Protein AF-A0A067P0Z0-F1 (afdb_monomer_lite)

Structure (mmCIF, N/CA/C/O backbone):
data_AF-A0A067P0Z0-F1
#
_entry.id   AF-A0A067P0Z0-F1
#
loop_
_atom_site.group_PDB
_atom_site.id
_atom_site.type_symbol
_atom_site.label_atom_id
_atom_site.label_alt_id
_atom_site.label_comp_id
_atom_site.label_asym_id
_atom_site.label_entity_id
_atom_site.label_seq_id
_atom_site.pdbx_PDB_ins_code
_atom_site.Cartn_x
_atom_site.Cartn_y
_atom_site.Cartn_z
_atom_site.occupancy
_atom_site.B_iso_or_equiv
_atom_site.auth_seq_id
_atom_site.auth_comp_id
_atom_site.auth_asym_id
_atom_site.auth_atom_id
_atom_site.pdbx_PDB_model_num
ATOM 1 N N . VAL A 1 1 ? -20.352 -18.943 -5.288 1.00 33.41 1 VAL A N 1
ATOM 2 C CA . VAL A 1 1 ? -21.283 -17.909 -4.785 1.00 33.41 1 VAL A CA 1
ATOM 3 C C . VAL A 1 1 ? -20.415 -16.861 -4.116 1.00 33.41 1 VAL A C 1
ATOM 5 O O . VAL A 1 1 ? -19.931 -17.113 -3.024 1.00 33.41 1 VAL A O 1
ATOM 8 N N . SER A 1 2 ? -20.080 -15.787 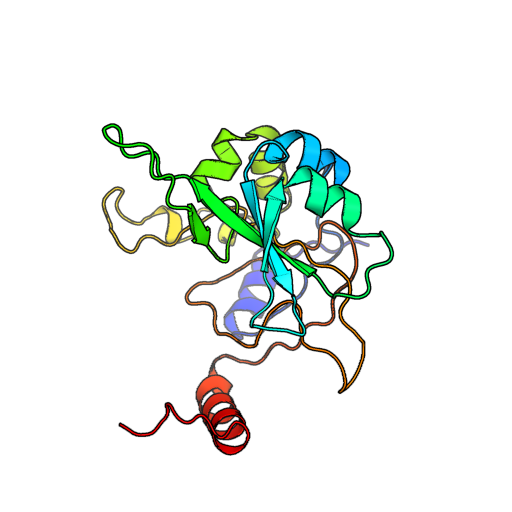-4.832 1.00 41.84 2 SER A N 1
ATOM 9 C CA . SER A 1 2 ? -19.284 -14.670 -4.311 1.00 41.84 2 SER A CA 1
ATOM 10 C C . SER A 1 2 ? -20.175 -13.860 -3.376 1.00 41.84 2 SER A C 1
ATOM 12 O O . SER A 1 2 ? -21.051 -13.124 -3.835 1.00 41.84 2 SER A O 1
ATOM 14 N N . GLN A 1 3 ? -20.040 -14.056 -2.071 1.00 53.34 3 GLN A N 1
ATOM 15 C CA . GLN A 1 3 ? -20.806 -13.269 -1.116 1.00 53.34 3 GLN A CA 1
ATOM 16 C C . GLN A 1 3 ? -20.026 -11.976 -0.869 1.00 53.34 3 GLN A C 1
ATOM 18 O O . GLN A 1 3 ? -19.050 -11.962 -0.125 1.00 53.34 3 GLN A O 1
ATOM 23 N N . GLN A 1 4 ? -20.411 -10.910 -1.579 1.00 70.06 4 GLN A N 1
ATOM 24 C CA . GLN A 1 4 ? -19.954 -9.555 -1.268 1.00 70.06 4 GLN A CA 1
ATOM 25 C C . GLN A 1 4 ? -20.252 -9.256 0.206 1.00 70.06 4 GLN A C 1
ATOM 27 O O . GLN A 1 4 ? -21.301 -9.652 0.716 1.00 70.06 4 GLN A O 1
ATOM 32 N N . CYS A 1 5 ? -19.346 -8.546 0.878 1.00 85.81 5 CYS A N 1
ATOM 33 C CA . CYS A 1 5 ? -19.581 -8.085 2.242 1.00 85.81 5 CYS A CA 1
ATOM 34 C C . CYS A 1 5 ? -20.693 -7.028 2.222 1.00 85.81 5 CYS A C 1
ATOM 36 O O . CYS A 1 5 ? -20.527 -5.971 1.604 1.00 85.81 5 CYS A O 1
ATOM 38 N N . SER A 1 6 ? -21.845 -7.327 2.829 1.00 89.25 6 SER A N 1
ATOM 39 C CA . SER A 1 6 ? -22.915 -6.339 2.968 1.00 89.25 6 SER A CA 1
ATOM 40 C C . SER A 1 6 ? -22.540 -5.295 4.024 1.00 89.25 6 SER A C 1
ATOM 42 O O . SER A 1 6 ? -21.671 -5.536 4.858 1.00 89.25 6 SER A O 1
ATOM 44 N N . LEU A 1 7 ? -23.208 -4.138 4.017 1.00 90.25 7 LEU A N 1
ATOM 45 C CA . LEU A 1 7 ? -22.973 -3.108 5.036 1.00 90.25 7 LEU A CA 1
ATOM 46 C C . LEU A 1 7 ? -23.240 -3.638 6.455 1.00 90.25 7 LEU A C 1
ATOM 48 O O . LEU A 1 7 ? -22.439 -3.413 7.347 1.00 90.25 7 LEU A O 1
ATOM 52 N N . GLY A 1 8 ? -24.316 -4.408 6.647 1.00 91.56 8 GLY A N 1
ATOM 53 C CA . GLY A 1 8 ? -24.633 -4.987 7.955 1.00 91.56 8 GLY A CA 1
ATOM 54 C C . GLY A 1 8 ? -23.624 -6.047 8.407 1.00 91.56 8 GLY A C 1
ATOM 55 O O . GLY A 1 8 ? -23.281 -6.095 9.585 1.00 91.56 8 GLY A O 1
ATOM 56 N N . ASP A 1 9 ? -23.112 -6.866 7.480 1.00 91.06 9 ASP A N 1
ATOM 57 C CA . ASP A 1 9 ? -22.043 -7.823 7.800 1.00 91.06 9 ASP A CA 1
ATOM 58 C C . ASP A 1 9 ? -20.745 -7.091 8.163 1.00 91.06 9 ASP A C 1
ATOM 60 O O . ASP A 1 9 ? -20.060 -7.479 9.108 1.00 91.06 9 ASP A O 1
ATOM 64 N N . PHE A 1 10 ? -20.426 -6.016 7.433 1.00 92.00 10 PHE A N 1
ATOM 65 C CA . PHE A 1 10 ? -19.277 -5.163 7.716 1.00 92.00 10 PHE A CA 1
ATOM 66 C C . PHE A 1 10 ? -19.374 -4.556 9.110 1.00 92.00 10 PHE A C 1
ATOM 68 O O . PHE A 1 10 ? -18.432 -4.709 9.875 1.00 92.00 10 PHE A O 1
ATOM 75 N N . ASP A 1 11 ? -20.505 -3.946 9.466 1.00 92.19 11 ASP A N 1
ATOM 76 C CA . ASP A 1 11 ? -20.698 -3.313 10.774 1.00 92.19 11 ASP A CA 1
ATOM 77 C C . ASP A 1 11 ? -20.487 -4.316 11.917 1.00 92.19 11 ASP A C 1
ATOM 79 O O . ASP A 1 11 ? -19.766 -4.035 12.873 1.00 92.19 11 ASP A O 1
ATOM 83 N N . LEU A 1 12 ? -21.044 -5.526 11.787 1.00 91.81 12 LEU A N 1
ATOM 84 C CA . LEU A 1 12 ? -20.901 -6.591 12.785 1.00 91.81 12 LEU A CA 1
ATOM 85 C C . LEU A 1 12 ? -19.458 -7.088 12.947 1.00 91.81 12 LEU A C 1
ATOM 87 O O . LEU A 1 12 ? -19.063 -7.478 14.049 1.00 91.81 12 LEU A O 1
ATOM 91 N N . LEU A 1 13 ? -18.686 -7.138 11.859 1.00 91.44 13 LEU A N 1
ATOM 92 C CA . LEU A 1 13 ? -17.286 -7.568 11.884 1.00 91.44 13 LEU A CA 1
ATOM 93 C C . LEU A 1 13 ? -16.358 -6.439 12.342 1.00 91.44 13 LEU A C 1
ATOM 95 O O . LEU A 1 13 ? -15.438 -6.676 13.123 1.00 91.44 13 LEU A O 1
ATOM 99 N N . TRP A 1 14 ? -16.604 -5.218 11.873 1.00 92.31 14 TRP A N 1
ATOM 100 C CA . TRP A 1 14 ? -15.774 -4.050 12.140 1.00 92.31 14 TRP A CA 1
ATOM 101 C C . TRP A 1 14 ? -15.889 -3.582 13.593 1.00 92.31 14 TRP A C 1
ATOM 103 O O . TRP A 1 14 ? -14.876 -3.232 14.195 1.00 92.31 14 TRP A O 1
ATOM 113 N N . ASP A 1 15 ? -17.074 -3.694 14.204 1.00 92.62 15 ASP A N 1
ATOM 114 C CA . ASP A 1 15 ? -17.295 -3.389 15.629 1.00 92.62 15 ASP A CA 1
ATOM 115 C C . ASP A 1 15 ? -16.435 -4.255 16.571 1.00 92.62 15 ASP A C 1
ATOM 117 O O . ASP A 1 15 ? -16.063 -3.844 17.669 1.00 92.62 15 ASP A O 1
ATOM 121 N N . GLN A 1 16 ? -16.023 -5.444 16.122 1.00 91.81 16 GLN A N 1
ATOM 122 C CA . GLN A 1 16 ? -15.147 -6.325 16.901 1.00 91.81 16 GLN A CA 1
ATOM 123 C C . GLN A 1 16 ? -13.671 -5.892 16.869 1.00 91.81 16 GLN A C 1
ATOM 125 O O . GLN A 1 16 ? -12.853 -6.461 17.598 1.00 91.81 16 GLN A O 1
ATOM 130 N N . GLY A 1 17 ? -13.305 -4.924 16.020 1.00 89.44 17 GLY A N 1
ATOM 131 C CA . GLY A 1 17 ? -11.925 -4.469 15.844 1.00 89.44 17 GLY A CA 1
ATOM 132 C C . GLY A 1 17 ? -10.998 -5.547 15.272 1.00 89.44 17 GLY A C 1
ATOM 133 O O . GLY A 1 17 ? -9.800 -5.554 15.571 1.00 89.44 17 GLY A O 1
ATOM 134 N N . ILE A 1 18 ? -11.548 -6.490 14.498 1.00 87.19 18 ILE A N 1
ATOM 135 C CA . ILE A 1 18 ? -10.791 -7.574 13.866 1.00 87.19 18 ILE A CA 1
ATOM 136 C C . ILE A 1 18 ? -10.565 -7.283 12.377 1.00 87.19 18 ILE A C 1
ATOM 138 O O . ILE A 1 18 ? -11.494 -6.874 11.678 1.00 87.19 18 ILE A O 1
ATOM 142 N N . PRO A 1 19 ? -9.354 -7.527 11.850 1.00 90.88 19 PRO A N 1
ATOM 143 C CA . PRO A 1 19 ? -9.121 -7.461 10.416 1.00 90.88 19 PRO A CA 1
ATOM 144 C C . PRO A 1 19 ? -9.842 -8.621 9.719 1.00 90.88 19 PRO A C 1
ATOM 146 O O . PRO A 1 19 ? -9.863 -9.749 10.216 1.00 90.88 19 PRO A O 1
ATOM 149 N N . PHE A 1 20 ? -10.377 -8.374 8.528 1.00 91.62 20 PHE A N 1
ATOM 150 C CA . PHE A 1 20 ? -10.963 -9.417 7.692 1.00 91.62 20 PHE A CA 1
ATOM 151 C C . PHE A 1 20 ? -10.640 -9.198 6.217 1.00 91.62 20 PHE A C 1
ATOM 153 O O . PHE A 1 20 ? -10.191 -8.133 5.798 1.00 91.62 20 PHE A O 1
ATOM 160 N N . VAL A 1 21 ? -10.859 -10.245 5.423 1.00 92.00 21 VAL A N 1
ATOM 161 C CA . VAL A 1 21 ? -10.601 -10.248 3.983 1.00 92.00 21 VAL A CA 1
ATOM 162 C C . VAL A 1 21 ? -11.919 -10.421 3.249 1.00 92.00 21 VAL A C 1
ATOM 164 O O . VAL A 1 21 ? -12.624 -11.406 3.462 1.00 92.00 21 VAL A O 1
ATOM 167 N N . VAL A 1 22 ? -12.214 -9.496 2.340 1.00 90.25 22 VAL A N 1
ATOM 168 C CA . VAL A 1 22 ? -13.304 -9.641 1.371 1.00 90.25 22 VAL A CA 1
ATOM 169 C C . VAL A 1 22 ? -12.726 -10.260 0.102 1.00 90.25 22 VAL A C 1
ATOM 171 O O . VAL A 1 22 ? -11.779 -9.731 -0.476 1.00 90.25 22 VAL A O 1
ATOM 174 N N . ARG A 1 23 ? -13.268 -11.407 -0.314 1.00 88.06 23 ARG A N 1
ATOM 175 C CA . ARG A 1 23 ? -12.870 -12.106 -1.545 1.00 88.06 23 ARG A CA 1
ATOM 176 C C . ARG A 1 23 ? -13.905 -11.879 -2.637 1.00 88.06 23 ARG A C 1
ATOM 178 O O . ARG A 1 23 ? -15.069 -11.634 -2.338 1.00 88.06 23 ARG A O 1
ATOM 185 N N . ASP A 1 24 ? -13.469 -11.987 -3.890 1.00 82.19 24 ASP A N 1
ATOM 186 C CA . ASP A 1 24 ? -14.336 -11.922 -5.073 1.00 82.19 24 ASP A CA 1
ATOM 187 C C . ASP A 1 24 ? -15.205 -10.650 -5.129 1.00 82.19 24 ASP A C 1
ATOM 189 O O . ASP A 1 24 ? -16.364 -10.670 -5.557 1.00 82.19 24 ASP A O 1
ATOM 193 N N . GLN A 1 25 ? -14.641 -9.523 -4.674 1.00 81.12 25 GLN A N 1
ATOM 194 C CA . GLN A 1 25 ? -15.318 -8.232 -4.702 1.00 81.12 25 GLN A CA 1
ATOM 195 C C . GLN A 1 25 ? -15.669 -7.874 -6.148 1.00 81.12 25 GLN A C 1
ATOM 197 O O . GLN A 1 25 ? -14.813 -7.851 -7.025 1.00 81.12 25 GLN A O 1
ATOM 202 N N . THR A 1 26 ? -16.947 -7.584 -6.389 1.00 79.81 26 THR A N 1
ATOM 203 C CA . THR A 1 26 ? -17.461 -7.136 -7.691 1.00 79.81 26 THR A CA 1
ATOM 204 C C . THR A 1 26 ? -17.814 -5.646 -7.586 1.00 79.81 26 THR A C 1
ATOM 206 O O . THR A 1 26 ? -18.475 -5.278 -6.617 1.00 79.81 26 THR A O 1
ATOM 209 N N . PRO A 1 27 ? -17.404 -4.770 -8.523 1.00 85.00 27 PRO A N 1
ATOM 210 C CA . PRO A 1 27 ? -16.778 -5.060 -9.814 1.00 85.00 27 PRO A CA 1
ATOM 211 C C . PRO A 1 27 ? -15.332 -5.563 -9.768 1.00 85.00 27 PRO A C 1
ATOM 213 O O . PRO A 1 27 ? -14.890 -6.102 -10.781 1.00 85.00 27 PRO A O 1
ATOM 216 N N . GLY A 1 28 ? -14.636 -5.387 -8.641 1.00 90.12 28 GLY A N 1
ATOM 217 C CA . GLY A 1 28 ? -13.194 -5.609 -8.549 1.00 90.12 28 GLY A CA 1
ATOM 218 C C . GLY A 1 28 ? -12.420 -4.577 -9.372 1.00 90.12 28 GLY A C 1
ATOM 219 O O . GLY A 1 28 ? -13.009 -3.634 -9.902 1.00 90.12 28 GLY A O 1
ATOM 220 N N . LEU A 1 29 ? -11.104 -4.757 -9.480 1.00 93.38 29 LEU A N 1
ATOM 221 C CA . LEU A 1 29 ? -10.269 -3.956 -10.378 1.00 93.38 29 LEU A CA 1
ATOM 222 C C . LEU A 1 29 ? -10.517 -4.410 -11.824 1.00 93.38 29 LEU A C 1
ATOM 224 O O . LEU A 1 29 ? -10.365 -5.595 -12.126 1.00 93.38 29 LEU A O 1
ATOM 228 N N . ARG A 1 30 ? -10.927 -3.497 -12.711 1.00 94.06 30 ARG A N 1
ATOM 229 C CA . ARG A 1 30 ? -11.258 -3.804 -14.117 1.00 94.06 30 ARG A CA 1
ATOM 230 C C . ARG A 1 30 ? -10.250 -3.250 -15.112 1.00 94.06 30 ARG A C 1
ATOM 232 O O . ARG A 1 30 ? -10.216 -3.712 -16.252 1.00 94.06 30 ARG A O 1
ATOM 239 N N . CYS A 1 31 ? -9.479 -2.248 -14.713 1.00 94.69 31 CYS A N 1
ATOM 240 C CA . CYS A 1 31 ? -8.397 -1.714 -15.524 1.00 94.69 31 CYS A CA 1
ATOM 241 C C . CYS A 1 31 ? -7.155 -2.614 -15.459 1.00 94.69 31 CYS A C 1
ATOM 243 O O . CYS A 1 31 ? -7.080 -3.553 -14.666 1.00 94.69 31 CYS A O 1
ATOM 245 N N . ASP A 1 32 ? -6.162 -2.316 -16.295 1.00 94.44 32 ASP A N 1
ATOM 246 C CA . ASP A 1 32 ? -4.882 -3.015 -16.248 1.00 94.44 32 ASP A CA 1
ATOM 247 C C . ASP A 1 32 ? -4.008 -2.486 -15.100 1.00 94.44 32 ASP A C 1
ATOM 249 O O . ASP A 1 32 ? -3.333 -1.465 -15.220 1.00 94.44 32 ASP A O 1
ATOM 253 N N . TRP A 1 33 ? -4.036 -3.203 -13.977 1.00 93.12 33 TRP A N 1
ATOM 254 C CA . TRP A 1 33 ? -3.160 -2.976 -12.823 1.00 93.12 33 TRP A CA 1
ATOM 255 C C . TRP A 1 33 ? -1.905 -3.861 -12.846 1.00 93.12 33 TRP A C 1
ATOM 257 O O . TRP A 1 33 ? -1.236 -4.025 -11.822 1.00 93.12 33 TRP A O 1
ATOM 267 N N . SER A 1 34 ? -1.586 -4.479 -13.987 1.00 92.94 34 SER A N 1
ATOM 268 C CA . SER A 1 34 ? -0.334 -5.211 -14.153 1.00 92.94 34 SER A CA 1
ATOM 269 C C . SER A 1 34 ? 0.869 -4.260 -14.109 1.00 92.94 34 SER A C 1
ATOM 271 O O . SER A 1 34 ? 0.718 -3.048 -14.288 1.00 92.94 34 SER A O 1
ATOM 273 N N . PRO A 1 35 ? 2.093 -4.782 -13.909 1.00 92.94 35 PRO A N 1
ATOM 274 C CA . PRO A 1 35 ? 3.292 -3.959 -13.977 1.00 92.94 35 PRO A CA 1
ATOM 275 C C . PRO A 1 35 ? 3.418 -3.190 -15.295 1.00 92.94 35 PRO A C 1
ATOM 277 O O . PRO A 1 35 ? 3.872 -2.052 -15.279 1.00 92.94 35 PRO A O 1
ATOM 280 N N . THR A 1 36 ? 2.965 -3.770 -16.411 1.00 94.06 36 THR A N 1
ATOM 281 C CA . THR A 1 36 ? 2.944 -3.106 -17.720 1.00 94.06 36 THR A CA 1
ATOM 282 C C . THR A 1 36 ? 1.936 -1.958 -17.754 1.00 94.06 36 THR A C 1
ATOM 284 O O . THR A 1 36 ? 2.327 -0.832 -18.042 1.00 94.06 36 THR A O 1
ATOM 287 N N . GLY A 1 37 ? 0.676 -2.195 -17.371 1.00 93.19 37 GLY A N 1
ATOM 288 C CA . GLY A 1 37 ? -0.343 -1.137 -17.354 1.00 93.19 37 GLY A CA 1
ATOM 289 C C . GLY A 1 37 ? -0.006 0.014 -16.400 1.00 93.19 37 GLY A C 1
ATOM 290 O O . GLY A 1 37 ? -0.229 1.185 -16.707 1.00 93.19 37 GLY A O 1
ATOM 291 N N . LEU A 1 38 ? 0.609 -0.295 -15.254 1.00 91.56 38 LEU A N 1
ATOM 292 C CA . LEU A 1 38 ? 1.094 0.717 -14.315 1.00 91.56 38 LEU A CA 1
ATOM 293 C C . LEU A 1 38 ? 2.324 1.467 -14.845 1.00 91.56 38 LEU A C 1
ATOM 295 O O . LEU A 1 38 ? 2.432 2.673 -14.616 1.00 91.56 38 LEU A O 1
ATOM 299 N N . ALA A 1 39 ? 3.226 0.796 -15.566 1.00 91.94 39 ALA A N 1
ATOM 300 C CA . ALA A 1 39 ? 4.362 1.435 -16.227 1.00 91.94 39 ALA A CA 1
ATOM 301 C C . ALA A 1 39 ? 3.905 2.435 -17.303 1.00 91.94 39 ALA A C 1
ATOM 303 O O . ALA A 1 39 ? 4.457 3.529 -17.373 1.00 91.94 39 ALA A O 1
ATOM 304 N N . ASP A 1 40 ? 2.842 2.140 -18.054 1.00 92.62 40 ASP A N 1
ATOM 305 C CA . ASP A 1 40 ? 2.305 3.068 -19.062 1.00 92.62 40 ASP A CA 1
ATOM 306 C C . ASP A 1 40 ? 1.802 4.390 -18.453 1.00 92.62 40 ASP A C 1
ATOM 308 O O . ASP A 1 40 ? 1.859 5.447 -19.084 1.00 92.62 40 ASP A O 1
ATOM 312 N N . VAL A 1 41 ? 1.319 4.350 -17.207 1.00 89.69 41 VAL A N 1
ATOM 313 C CA . VAL A 1 41 ? 0.750 5.517 -16.516 1.00 89.69 41 VAL A CA 1
ATOM 314 C C . VAL A 1 41 ? 1.780 6.248 -15.652 1.00 89.69 41 VAL A C 1
ATOM 316 O O . VAL A 1 41 ? 1.797 7.481 -15.590 1.00 89.69 41 VAL A O 1
ATOM 319 N N . LEU A 1 42 ? 2.612 5.496 -14.933 1.00 86.81 42 LEU A N 1
ATOM 320 C CA . LEU A 1 42 ? 3.509 6.017 -13.899 1.00 86.81 42 LEU A CA 1
ATOM 321 C C . LEU A 1 42 ? 4.986 5.981 -14.309 1.00 86.81 42 LEU A C 1
ATOM 323 O O . LEU A 1 42 ? 5.810 6.581 -13.623 1.00 86.81 42 LEU A O 1
ATOM 327 N N . GLY A 1 43 ? 5.324 5.317 -15.416 1.00 87.81 43 GLY A N 1
ATOM 328 C CA . GLY A 1 43 ? 6.688 4.930 -15.782 1.00 87.81 43 GLY A CA 1
ATOM 329 C C . GLY A 1 43 ? 7.687 6.073 -15.873 1.00 87.81 43 GLY A C 1
ATOM 330 O O . GLY A 1 43 ? 8.814 5.941 -15.410 1.00 87.81 43 GLY A O 1
ATOM 331 N N . SER A 1 44 ? 7.244 7.236 -16.359 1.00 87.75 44 SER A N 1
ATOM 332 C CA . SER A 1 44 ? 8.092 8.425 -16.522 1.00 87.75 44 SER A CA 1
ATOM 333 C C . SER A 1 44 ? 8.608 9.023 -15.209 1.00 87.75 44 SER A C 1
ATOM 335 O O . SER A 1 44 ? 9.423 9.947 -15.228 1.00 87.75 44 SER A O 1
ATOM 337 N N . ASP A 1 45 ? 8.061 8.604 -14.067 1.00 84.88 45 ASP A N 1
ATOM 338 C CA . ASP A 1 45 ? 8.424 9.162 -12.775 1.00 84.88 45 ASP A CA 1
ATOM 339 C C . ASP A 1 45 ? 9.680 8.489 -12.214 1.00 84.88 45 ASP A C 1
ATOM 341 O O . ASP A 1 45 ? 9.856 7.275 -12.263 1.00 84.88 45 ASP A O 1
ATOM 345 N N . TRP A 1 46 ? 10.557 9.296 -11.620 1.00 84.75 46 TRP A N 1
ATOM 346 C CA . TRP A 1 46 ? 11.729 8.794 -10.913 1.00 84.75 46 TRP A CA 1
ATOM 347 C C . TRP A 1 46 ? 11.348 8.209 -9.554 1.00 84.75 46 TRP A C 1
ATOM 349 O O . TRP A 1 46 ? 10.666 8.848 -8.747 1.00 84.75 46 TRP A O 1
ATOM 359 N N . CYS A 1 47 ? 11.876 7.029 -9.254 1.00 84.12 47 CYS A N 1
ATOM 360 C CA . CYS A 1 47 ? 11.709 6.340 -7.988 1.00 84.12 47 CYS A CA 1
ATOM 361 C C . CYS A 1 47 ? 13.046 5.962 -7.354 1.00 84.12 47 CYS A C 1
ATOM 363 O O . CYS A 1 47 ? 14.087 5.903 -8.004 1.00 84.12 47 CYS A O 1
ATOM 365 N N . LYS A 1 48 ? 13.007 5.690 -6.052 1.00 87.06 48 LYS A N 1
ATOM 366 C CA . LYS A 1 48 ? 14.047 4.962 -5.342 1.00 87.06 48 LYS A CA 1
ATOM 367 C C . LYS A 1 48 ? 13.633 3.503 -5.261 1.00 87.06 48 LYS A C 1
ATOM 369 O O . LYS A 1 48 ? 12.504 3.159 -4.935 1.00 87.06 48 LYS A O 1
ATOM 374 N N . VAL A 1 49 ? 14.584 2.633 -5.507 1.00 89.81 49 VAL A N 1
ATOM 375 C CA . VAL A 1 49 ? 14.443 1.201 -5.323 1.00 89.81 49 VAL A CA 1
ATOM 376 C C . VAL A 1 49 ? 15.316 0.833 -4.138 1.00 89.81 49 VAL A C 1
ATOM 378 O O . VAL A 1 49 ? 16.497 1.186 -4.103 1.00 89.81 49 VAL A O 1
ATOM 381 N N . ALA A 1 50 ? 14.724 0.201 -3.133 1.00 91.06 50 ALA A N 1
ATOM 382 C CA . ALA A 1 50 ? 15.417 -0.222 -1.921 1.00 91.06 50 ALA A CA 1
ATOM 383 C C . ALA A 1 50 ? 15.486 -1.745 -1.864 1.00 91.06 50 ALA A C 1
ATOM 385 O O . ALA A 1 50 ? 14.565 -2.414 -2.326 1.00 91.06 50 ALA A O 1
ATOM 386 N N . ASP A 1 51 ? 16.549 -2.272 -1.269 1.00 92.00 51 ASP A N 1
ATOM 387 C CA . ASP A 1 51 ? 16.644 -3.696 -0.954 1.00 92.00 51 ASP A CA 1
ATOM 388 C C . ASP A 1 51 ? 15.865 -3.979 0.341 1.00 92.00 51 ASP A C 1
ATOM 390 O O . ASP A 1 51 ? 15.859 -3.176 1.281 1.00 92.00 51 ASP A O 1
ATOM 394 N N . CYS A 1 52 ? 15.126 -5.081 0.370 1.00 90.50 52 CYS A N 1
ATOM 395 C CA . CYS A 1 52 ? 14.429 -5.555 1.557 1.00 90.50 52 CYS A CA 1
ATOM 396 C C . CYS A 1 52 ? 15.399 -6.206 2.548 1.00 90.50 52 CYS A C 1
ATOM 398 O O . CYS A 1 52 ? 15.161 -6.143 3.755 1.00 90.50 52 CYS A O 1
ATOM 400 N N . GLU A 1 53 ? 16.502 -6.770 2.057 1.00 90.88 53 GLU A N 1
ATOM 401 C CA . GLU A 1 53 ? 17.491 -7.489 2.858 1.00 90.88 53 GLU A CA 1
ATOM 402 C C . GLU A 1 53 ? 18.619 -6.569 3.348 1.00 90.88 53 GLU A C 1
ATOM 404 O O . GLU A 1 53 ? 19.079 -6.715 4.479 1.00 90.88 53 GLU A O 1
ATOM 409 N N . ASP A 1 54 ? 19.017 -5.581 2.539 1.00 89.62 54 ASP A N 1
ATOM 410 C CA . ASP A 1 54 ? 20.089 -4.625 2.847 1.00 89.62 54 ASP A CA 1
ATOM 411 C C . ASP A 1 54 ? 19.559 -3.189 2.989 1.00 89.62 54 ASP A C 1
ATOM 413 O O . ASP A 1 54 ? 19.316 -2.481 2.011 1.00 89.62 54 ASP A O 1
ATOM 417 N N . GLU A 1 55 ? 19.426 -2.717 4.230 1.00 84.81 55 GLU A N 1
ATOM 418 C CA . GLU A 1 55 ? 18.896 -1.378 4.522 1.00 84.81 55 GLU A CA 1
ATOM 419 C C . GLU A 1 55 ? 19.793 -0.232 4.027 1.00 84.81 55 GLU A C 1
ATOM 421 O O . GLU A 1 55 ? 19.317 0.899 3.881 1.00 84.81 55 GLU A O 1
ATOM 426 N N . ASN A 1 56 ? 21.065 -0.513 3.726 1.00 88.12 56 ASN A N 1
ATOM 427 C CA . ASN A 1 56 ? 22.001 0.469 3.183 1.00 88.12 56 ASN A CA 1
ATOM 428 C C . ASN A 1 56 ? 21.936 0.548 1.656 1.00 88.12 56 ASN A C 1
ATOM 430 O O . ASN A 1 56 ? 22.391 1.534 1.068 1.00 88.12 56 ASN A O 1
ATOM 434 N N . TYR A 1 57 ? 21.357 -0.458 0.998 1.00 90.62 57 TYR A N 1
ATOM 435 C CA . TYR A 1 57 ? 21.236 -0.456 -0.447 1.00 90.62 57 TYR A CA 1
ATOM 436 C C . TYR A 1 57 ? 20.017 0.333 -0.904 1.00 90.62 57 TYR A C 1
ATOM 438 O O . TYR A 1 57 ? 18.862 0.075 -0.548 1.00 90.62 57 TYR A O 1
ATOM 446 N N . SER A 1 58 ? 20.277 1.267 -1.811 1.00 89.44 58 SER A N 1
ATOM 447 C CA . SER A 1 58 ? 19.234 1.822 -2.650 1.00 89.44 58 SER A CA 1
ATOM 448 C C . SER A 1 58 ? 19.799 2.434 -3.918 1.00 89.44 58 SER A C 1
ATOM 450 O O . SER A 1 58 ? 20.937 2.896 -3.939 1.00 89.44 58 SER A O 1
ATOM 452 N N . LYS A 1 59 ? 18.978 2.470 -4.962 1.00 89.81 59 LYS A N 1
ATOM 453 C CA . LYS A 1 59 ? 19.289 3.144 -6.222 1.00 89.81 59 LYS A CA 1
ATOM 454 C C . LYS A 1 59 ? 18.113 3.993 -6.678 1.00 89.81 59 LYS A C 1
ATOM 456 O O . LYS A 1 59 ? 16.991 3.777 -6.232 1.00 89.81 59 LYS A O 1
ATOM 461 N N . THR A 1 60 ? 18.371 4.930 -7.574 1.00 89.12 60 THR A N 1
ATOM 462 C CA . THR A 1 60 ? 17.324 5.648 -8.303 1.00 89.12 60 THR A CA 1
ATOM 463 C C . THR A 1 60 ? 17.095 4.946 -9.642 1.00 89.12 60 THR A C 1
ATOM 465 O O . THR A 1 60 ? 18.059 4.484 -10.250 1.00 89.12 60 THR A O 1
ATOM 468 N N . ALA A 1 61 ? 15.842 4.839 -10.073 1.00 89.94 61 ALA A N 1
ATOM 469 C CA . ALA A 1 61 ? 15.428 4.245 -11.345 1.00 89.94 61 ALA A CA 1
ATOM 470 C C . ALA A 1 61 ? 14.141 4.923 -11.830 1.00 89.94 61 ALA A C 1
ATOM 472 O O . ALA A 1 61 ? 13.498 5.647 -11.060 1.00 89.94 61 ALA A O 1
ATOM 473 N N . LEU A 1 62 ? 13.745 4.689 -13.075 1.00 90.62 62 LEU A N 1
ATOM 474 C CA . LEU A 1 62 ? 12.381 5.006 -13.495 1.00 90.62 62 LEU A CA 1
ATOM 475 C C . LEU A 1 62 ? 11.393 3.977 -12.927 1.00 90.62 62 LEU A C 1
ATOM 477 O O . LEU A 1 62 ? 11.764 2.856 -12.563 1.00 90.62 62 LEU A O 1
ATOM 481 N N . VAL A 1 63 ? 10.132 4.380 -12.774 1.00 90.25 63 VAL A N 1
ATOM 482 C CA . VAL A 1 63 ? 9.085 3.483 -12.265 1.00 90.25 63 VAL A CA 1
ATOM 483 C C . VAL A 1 63 ? 8.862 2.313 -13.227 1.00 90.25 63 VAL A C 1
ATOM 485 O O . VAL A 1 63 ? 8.690 1.191 -12.761 1.00 90.25 63 VAL A O 1
ATOM 488 N N . ASP A 1 64 ? 8.915 2.537 -14.540 1.00 93.69 64 ASP A N 1
ATOM 489 C CA . ASP A 1 64 ? 8.760 1.478 -15.545 1.00 93.69 64 ASP A CA 1
ATOM 490 C C . ASP A 1 64 ? 9.896 0.450 -15.488 1.00 93.69 64 ASP A C 1
ATOM 492 O O . ASP A 1 64 ? 9.623 -0.745 -15.444 1.00 93.69 64 ASP A O 1
ATOM 496 N N . GLU A 1 65 ? 11.151 0.894 -15.389 1.00 93.44 65 GLU A N 1
ATOM 497 C CA . GLU A 1 65 ? 12.327 0.034 -15.238 1.00 93.44 65 GLU A CA 1
ATOM 498 C C . GLU A 1 65 ? 12.170 -0.915 -14.046 1.00 93.44 65 GLU A C 1
ATOM 500 O O . GLU A 1 65 ? 12.508 -2.095 -14.131 1.00 93.44 65 GLU A O 1
ATOM 505 N N . PHE A 1 66 ? 11.645 -0.414 -12.923 1.00 93.25 66 PHE A N 1
ATOM 506 C CA . PHE A 1 66 ? 11.385 -1.254 -11.760 1.00 93.25 66 PHE A CA 1
ATOM 507 C C . PHE A 1 66 ? 10.199 -2.199 -11.979 1.00 93.25 66 PHE A C 1
ATOM 509 O O . PHE A 1 66 ? 10.318 -3.390 -11.697 1.00 93.25 66 PHE A O 1
ATOM 516 N N . LEU A 1 67 ? 9.058 -1.682 -12.445 1.00 93.56 67 LEU A N 1
ATOM 517 C CA . LEU A 1 67 ? 7.827 -2.461 -12.592 1.00 93.56 67 LEU A CA 1
ATOM 518 C C . LEU A 1 67 ? 7.996 -3.594 -13.608 1.00 93.56 67 LEU A C 1
ATOM 520 O O . LEU A 1 67 ? 7.644 -4.736 -13.318 1.00 93.56 67 LEU A O 1
ATOM 524 N N . LEU A 1 68 ? 8.580 -3.304 -14.770 1.00 94.06 68 LEU A N 1
ATOM 525 C CA . LEU A 1 68 ? 8.811 -4.295 -15.820 1.00 94.06 68 LEU A CA 1
ATOM 526 C C . LEU A 1 68 ? 9.845 -5.352 -15.401 1.00 94.06 68 LEU A C 1
ATOM 528 O O . LEU A 1 68 ? 9.768 -6.489 -15.857 1.00 94.06 68 LEU A O 1
ATOM 532 N N . GLY A 1 69 ? 10.752 -5.009 -14.481 1.00 92.50 69 GLY A N 1
ATOM 533 C CA . GLY A 1 69 ? 11.743 -5.923 -13.912 1.00 92.50 69 GLY A CA 1
ATOM 534 C C . GLY A 1 69 ? 11.269 -6.735 -12.698 1.00 92.50 69 GLY A C 1
ATOM 535 O O . GLY A 1 69 ? 12.079 -7.454 -12.117 1.00 92.50 69 GLY A O 1
ATOM 536 N N . LEU A 1 70 ? 10.002 -6.631 -12.268 1.00 89.69 70 LEU A N 1
ATOM 537 C CA . LEU A 1 70 ? 9.515 -7.277 -11.033 1.00 89.69 70 LEU A CA 1
ATOM 538 C C . LEU A 1 70 ? 9.635 -8.807 -11.038 1.00 89.69 70 LEU A C 1
ATOM 540 O O . LEU A 1 70 ? 9.906 -9.396 -9.992 1.00 89.69 70 LEU A O 1
ATOM 544 N N . ASP A 1 71 ? 9.426 -9.431 -12.197 1.00 85.81 71 ASP A N 1
ATOM 545 C CA . ASP A 1 71 ? 9.451 -10.891 -12.352 1.00 85.81 71 ASP A CA 1
ATOM 546 C C . ASP A 1 71 ? 10.822 -11.408 -12.830 1.00 85.81 71 ASP A C 1
ATOM 548 O O . ASP A 1 71 ? 11.021 -12.615 -12.998 1.00 85.81 71 ASP A O 1
ATOM 552 N N . GLU A 1 72 ? 11.779 -10.510 -13.076 1.00 88.00 72 GLU A N 1
ATOM 553 C CA . GLU A 1 72 ? 13.118 -10.890 -13.511 1.00 88.00 72 GLU A CA 1
ATOM 554 C C . GLU A 1 72 ? 13.933 -11.469 -12.351 1.00 88.00 72 GLU A C 1
ATOM 556 O O . GLU A 1 72 ? 13.804 -11.077 -11.189 1.00 88.00 72 GLU A O 1
ATOM 561 N N . LYS A 1 73 ? 14.830 -12.410 -12.669 1.00 83.31 73 LYS A N 1
ATOM 562 C CA . LYS A 1 73 ? 15.760 -12.941 -11.669 1.00 83.31 73 LYS A CA 1
ATOM 563 C C . LYS A 1 73 ? 16.687 -11.828 -11.198 1.00 83.31 73 LYS A C 1
ATOM 565 O O . LYS A 1 73 ? 17.440 -11.266 -11.988 1.00 83.31 73 LYS A O 1
ATOM 570 N N . ASN A 1 74 ? 16.674 -11.581 -9.896 1.00 84.38 74 ASN A N 1
ATOM 571 C CA . ASN A 1 74 ? 17.535 -10.613 -9.246 1.00 84.38 74 ASN A CA 1
ATOM 572 C C . ASN A 1 74 ? 18.161 -11.241 -8.000 1.00 84.38 74 ASN A C 1
ATOM 574 O O . ASN A 1 74 ? 17.486 -11.941 -7.246 1.00 84.38 74 ASN A O 1
ATOM 578 N N . ASP A 1 75 ? 19.444 -10.974 -7.770 1.00 86.31 75 ASP A N 1
ATOM 579 C CA . ASP A 1 75 ? 20.134 -11.412 -6.550 1.00 86.31 75 ASP A CA 1
ATOM 580 C C . ASP A 1 75 ? 19.633 -10.656 -5.305 1.00 86.31 75 ASP A C 1
ATOM 582 O O . ASP A 1 75 ? 19.852 -11.086 -4.169 1.00 86.31 75 ASP A O 1
ATOM 586 N N . ARG A 1 76 ? 18.960 -9.519 -5.520 1.00 90.44 76 ARG A N 1
ATOM 587 C CA . ARG A 1 76 ? 18.397 -8.644 -4.492 1.00 90.44 76 ARG A CA 1
ATOM 588 C C . ARG A 1 76 ? 16.878 -8.722 -4.472 1.00 90.44 76 ARG A C 1
ATOM 590 O O . ARG A 1 76 ? 16.239 -8.772 -5.518 1.00 90.44 76 ARG A O 1
ATOM 597 N N . VAL A 1 77 ? 16.300 -8.626 -3.277 1.00 91.06 77 VAL A N 1
ATOM 598 C CA . VAL A 1 77 ? 14.848 -8.501 -3.097 1.00 91.06 77 VAL A CA 1
ATOM 599 C C . VAL A 1 77 ? 14.523 -7.017 -3.064 1.00 91.06 77 VAL A C 1
ATOM 601 O O . VAL A 1 77 ? 14.744 -6.350 -2.058 1.00 91.06 77 VAL A O 1
ATOM 604 N N . LEU A 1 78 ? 14.054 -6.468 -4.180 1.00 92.75 78 LEU A N 1
ATOM 605 C CA . LEU A 1 78 ? 13.875 -5.027 -4.323 1.00 92.75 78 LEU A CA 1
ATOM 606 C C . LEU A 1 78 ? 12.418 -4.598 -4.134 1.00 92.75 78 LEU A C 1
ATOM 608 O O . LEU A 1 78 ? 11.486 -5.305 -4.508 1.00 92.75 78 LEU A O 1
ATOM 612 N N . LYS A 1 79 ? 12.223 -3.387 -3.614 1.00 91.62 79 LYS A N 1
ATOM 613 C CA . LYS A 1 79 ? 10.915 -2.732 -3.516 1.00 91.62 79 LYS A CA 1
ATOM 614 C C . LYS A 1 79 ? 10.945 -1.288 -3.978 1.00 91.62 79 LYS A C 1
ATOM 616 O O . LYS A 1 79 ? 11.940 -0.578 -3.795 1.00 91.62 79 LYS A O 1
ATOM 621 N N . LEU A 1 80 ? 9.811 -0.851 -4.506 1.00 89.06 80 LEU A N 1
ATOM 622 C CA . LEU A 1 80 ? 9.583 0.519 -4.925 1.00 89.06 80 LEU A CA 1
ATOM 623 C C . LEU A 1 80 ? 9.418 1.443 -3.708 1.00 89.06 80 LEU A C 1
ATOM 625 O O . LEU A 1 80 ? 8.688 1.139 -2.767 1.00 89.06 80 LEU A O 1
ATOM 629 N N . LYS A 1 81 ? 10.084 2.596 -3.742 1.00 82.31 81 LYS A N 1
ATOM 630 C CA . LYS A 1 81 ? 9.886 3.749 -2.852 1.00 82.31 81 LYS A CA 1
ATOM 631 C C . LYS A 1 81 ? 9.996 5.012 -3.687 1.00 82.31 81 LYS A C 1
ATOM 633 O O . LYS A 1 81 ? 11.081 5.353 -4.135 1.00 82.31 81 LYS A O 1
ATOM 638 N N . VAL A 1 82 ? 8.932 5.748 -3.939 1.00 65.62 82 VAL A N 1
ATOM 639 C CA . VAL A 1 82 ? 9.037 6.781 -4.984 1.00 65.62 82 VAL A CA 1
ATOM 640 C C . VAL A 1 82 ? 9.428 8.150 -4.445 1.00 65.62 82 VAL A C 1
ATOM 642 O O . VAL A 1 82 ? 9.205 8.485 -3.282 1.00 65.62 82 VAL A O 1
ATOM 645 N N . GLY A 1 83 ? 10.090 8.923 -5.309 1.00 56.06 83 GLY A N 1
ATOM 646 C CA . GLY A 1 83 ? 10.560 10.273 -5.050 1.00 56.06 83 GLY A CA 1
ATOM 647 C C . GLY A 1 83 ? 9.573 11.325 -5.538 1.00 56.06 83 GLY A C 1
ATOM 648 O O . GLY A 1 83 ? 9.011 11.241 -6.631 1.00 56.06 83 GLY A O 1
ATOM 649 N N . ILE A 1 84 ? 9.403 12.378 -4.751 1.00 53.03 84 ILE A N 1
ATOM 650 C CA . ILE A 1 84 ? 8.932 13.659 -5.268 1.00 53.03 84 ILE A CA 1
ATOM 651 C C . ILE A 1 84 ? 10.177 14.446 -5.678 1.00 53.03 84 ILE A C 1
ATOM 653 O O . ILE A 1 84 ? 11.053 14.706 -4.849 1.00 53.03 84 ILE A O 1
ATOM 657 N N . SER A 1 85 ? 10.258 14.799 -6.962 1.00 46.72 85 SER A N 1
ATOM 658 C CA . SER A 1 85 ? 11.201 15.805 -7.448 1.00 46.72 85 SER A CA 1
ATOM 659 C C . SER A 1 85 ? 10.702 17.170 -6.984 1.00 46.72 85 SER A C 1
ATOM 661 O O . SER A 1 85 ? 9.621 17.593 -7.394 1.00 46.72 85 SER A O 1
ATOM 663 N N . ILE A 1 86 ? 11.450 17.845 -6.111 1.00 47.94 86 ILE A N 1
ATOM 664 C CA . ILE A 1 86 ? 11.173 19.242 -5.767 1.00 47.94 86 ILE A CA 1
ATOM 665 C C . ILE A 1 86 ? 12.109 20.099 -6.616 1.00 47.94 86 ILE A C 1
ATOM 667 O O . ILE A 1 86 ? 13.297 20.217 -6.320 1.00 47.94 86 ILE A O 1
ATOM 671 N N . CYS A 1 87 ? 11.585 20.697 -7.685 1.00 41.00 87 CYS A N 1
ATOM 672 C CA . CYS A 1 87 ? 12.303 21.721 -8.433 1.00 41.00 87 CYS A CA 1
ATOM 673 C C . CYS A 1 87 ? 12.084 23.085 -7.762 1.00 41.00 87 CYS A C 1
ATOM 675 O O . CYS A 1 87 ? 11.073 23.746 -7.990 1.00 41.00 87 CYS A O 1
ATOM 677 N N . ASN A 1 88 ? 13.035 23.530 -6.938 1.00 43.12 88 ASN A N 1
ATOM 678 C CA . ASN A 1 88 ? 13.085 24.937 -6.548 1.00 43.12 88 ASN A CA 1
ATOM 679 C C . ASN A 1 88 ? 13.810 25.717 -7.646 1.00 43.12 88 ASN A C 1
ATOM 681 O O . ASN A 1 88 ? 15.018 25.590 -7.842 1.00 43.12 88 ASN A O 1
ATOM 685 N N . SER A 1 89 ? 13.040 26.513 -8.383 1.00 49.09 89 SER A N 1
ATOM 686 C CA . SER A 1 89 ? 13.532 27.483 -9.355 1.00 49.09 89 SER A CA 1
ATOM 687 C C . SER A 1 89 ? 14.437 28.509 -8.663 1.00 49.09 89 SER A C 1
ATOM 689 O O . SER A 1 89 ? 13.939 29.514 -8.173 1.00 49.09 89 SER A O 1
ATOM 691 N N . SER A 1 90 ? 15.747 28.241 -8.598 1.00 47.84 90 SER A N 1
ATOM 692 C CA . SER A 1 90 ? 16.808 29.225 -8.894 1.00 47.84 90 SER A CA 1
ATOM 693 C C . SER A 1 90 ? 18.240 28.656 -8.861 1.00 47.84 90 SER A C 1
ATOM 695 O O . SER A 1 90 ? 19.166 29.381 -9.207 1.00 47.84 90 SER A O 1
ATOM 697 N N . LEU A 1 91 ? 18.463 27.388 -8.505 1.00 40.84 91 LEU A N 1
ATOM 698 C CA . LEU A 1 91 ? 19.728 26.672 -8.733 1.00 40.84 91 LEU A CA 1
ATOM 699 C C . LEU A 1 91 ? 19.409 25.184 -8.906 1.00 40.84 91 LEU A C 1
ATOM 701 O O . LEU A 1 91 ? 18.648 24.624 -8.122 1.00 40.84 91 LEU A O 1
ATOM 705 N N . ILE A 1 92 ? 19.962 24.557 -9.946 1.00 42.97 92 ILE A N 1
ATOM 706 C CA . ILE A 1 92 ? 19.750 23.147 -10.305 1.00 42.97 92 ILE A CA 1
ATOM 707 C C . ILE A 1 92 ? 20.363 22.251 -9.216 1.00 42.97 92 ILE A C 1
ATOM 709 O O . ILE A 1 92 ? 21.498 21.800 -9.311 1.00 42.97 92 ILE A O 1
ATOM 713 N N . LEU A 1 93 ? 19.602 22.013 -8.154 1.00 37.53 93 LEU A N 1
ATOM 714 C CA . LEU A 1 93 ? 19.816 20.952 -7.179 1.00 37.53 93 LEU A CA 1
ATOM 715 C C . LEU A 1 93 ? 18.466 20.271 -6.986 1.00 37.53 93 LEU A C 1
ATOM 717 O O . LEU A 1 93 ? 17.640 20.673 -6.168 1.00 37.53 93 LEU A O 1
ATOM 721 N N . THR A 1 94 ? 18.223 19.257 -7.813 1.00 48.09 94 THR A N 1
ATOM 722 C CA . THR A 1 94 ? 17.049 18.393 -7.710 1.00 48.09 94 THR A CA 1
ATOM 723 C C . THR A 1 94 ? 17.197 17.540 -6.454 1.00 48.09 94 THR A C 1
ATOM 725 O O . THR A 1 94 ? 17.855 16.501 -6.465 1.00 48.09 94 THR A O 1
ATOM 728 N N . ALA A 1 95 ? 16.622 17.994 -5.343 1.00 47.19 95 ALA A N 1
ATOM 729 C CA . ALA A 1 95 ? 16.512 17.187 -4.139 1.00 47.19 95 ALA A CA 1
ATOM 730 C C . ALA A 1 95 ? 15.273 16.290 -4.263 1.00 47.19 95 ALA A C 1
ATOM 732 O O . ALA A 1 95 ? 14.139 16.773 -4.295 1.00 47.19 95 ALA A O 1
ATOM 733 N N . PHE A 1 96 ? 15.486 14.976 -4.333 1.00 52.66 96 PHE A N 1
ATOM 734 C CA . PHE A 1 96 ? 14.401 14.001 -4.278 1.00 52.66 96 PHE A CA 1
ATOM 735 C C . PHE A 1 96 ? 14.057 13.702 -2.816 1.00 52.66 96 PHE A C 1
ATOM 737 O O . PHE A 1 96 ? 14.888 13.179 -2.071 1.00 52.66 96 PHE A O 1
ATOM 744 N N . ARG A 1 97 ? 12.822 14.001 -2.394 1.00 49.06 97 ARG A N 1
ATOM 745 C CA . ARG A 1 97 ? 12.273 13.470 -1.136 1.00 49.06 97 ARG A CA 1
ATOM 746 C C . ARG A 1 97 ? 11.524 12.185 -1.453 1.00 49.06 97 ARG A C 1
ATOM 748 O O . ARG A 1 97 ? 10.491 12.220 -2.114 1.00 49.06 97 ARG A O 1
ATOM 755 N N . PHE A 1 98 ? 12.062 11.058 -1.002 1.00 55.09 98 PHE A N 1
ATOM 756 C CA . PHE A 1 98 ? 11.435 9.751 -1.180 1.00 55.09 98 PHE A CA 1
ATOM 757 C C . PHE A 1 98 ? 10.411 9.496 -0.077 1.00 55.09 98 PHE A C 1
ATOM 759 O O . PHE A 1 98 ? 10.739 9.599 1.106 1.00 55.09 98 PHE A O 1
ATOM 766 N N . VAL A 1 99 ? 9.184 9.168 -0.468 1.00 54.09 99 VAL A N 1
ATOM 767 C CA . VAL A 1 99 ? 8.084 8.812 0.435 1.00 54.09 99 VAL A CA 1
ATOM 768 C C . VAL A 1 99 ? 7.892 7.295 0.365 1.00 54.09 99 VAL A C 1
ATOM 770 O O . VAL A 1 99 ? 8.187 6.665 -0.652 1.00 54.09 99 VAL A O 1
ATOM 773 N N . LYS A 1 100 ? 7.476 6.681 1.480 1.00 54.06 100 LYS A N 1
ATOM 774 C CA . LYS A 1 100 ? 7.176 5.238 1.525 1.00 54.06 100 LYS A CA 1
ATOM 775 C C . LYS A 1 100 ? 5.940 4.880 0.689 1.00 54.06 100 LYS A C 1
ATOM 777 O O . LYS A 1 100 ? 5.871 3.762 0.197 1.00 54.06 100 LYS A O 1
ATOM 782 N N . ASP A 1 101 ? 5.054 5.853 0.497 1.00 60.69 101 ASP A N 1
ATOM 783 C CA . ASP A 1 101 ? 3.761 5.727 -0.161 1.00 60.69 101 ASP A CA 1
ATOM 784 C C . ASP A 1 101 ? 3.776 6.511 -1.473 1.00 60.69 101 ASP A C 1
ATOM 786 O O . ASP A 1 101 ? 4.069 7.712 -1.484 1.00 60.69 101 ASP A O 1
ATOM 790 N N . TYR A 1 102 ? 3.501 5.838 -2.588 1.00 64.06 102 TYR A N 1
ATOM 791 C CA . TYR A 1 102 ? 3.395 6.493 -3.883 1.00 64.06 102 TYR A CA 1
ATOM 792 C C . TYR A 1 102 ? 2.492 5.722 -4.846 1.00 64.06 102 TYR A C 1
ATOM 794 O O . TYR A 1 102 ? 2.524 4.499 -4.837 1.00 64.06 102 TYR A O 1
ATOM 802 N N . PRO A 1 103 ? 1.806 6.410 -5.767 1.00 64.31 103 PRO A N 1
ATOM 803 C CA . PRO A 1 103 ? 1.590 7.857 -5.761 1.00 64.31 103 PRO A CA 1
ATOM 804 C C . PRO A 1 103 ? 0.855 8.295 -4.489 1.00 64.31 103 PRO A C 1
ATOM 806 O O . PRO A 1 103 ? 0.171 7.491 -3.868 1.00 64.31 103 PRO A O 1
ATOM 809 N N . THR A 1 104 ? 1.042 9.544 -4.059 1.00 64.62 104 THR A N 1
ATOM 810 C CA . THR A 1 104 ? 0.066 10.153 -3.142 1.00 64.62 104 THR A CA 1
ATOM 811 C C . THR A 1 104 ? -1.234 10.348 -3.920 1.00 64.62 104 THR A C 1
ATOM 813 O O . THR A 1 104 ? -1.181 10.508 -5.145 1.00 64.62 104 THR A O 1
ATOM 816 N N . ASP A 1 105 ? -2.391 10.357 -3.261 1.00 58.94 105 ASP A N 1
ATOM 817 C CA . ASP A 1 105 ? -3.697 10.370 -3.944 1.00 58.94 105 ASP A CA 1
ATOM 818 C C . ASP A 1 105 ? -3.824 11.476 -4.996 1.00 58.94 105 ASP A C 1
ATOM 820 O O . ASP A 1 105 ? -4.147 11.229 -6.161 1.00 58.94 105 ASP A O 1
ATOM 824 N N . GLN A 1 106 ? -3.443 12.699 -4.618 1.00 60.78 106 GLN A N 1
ATOM 825 C CA . GLN A 1 106 ? -3.483 13.859 -5.505 1.00 60.78 106 GLN A CA 1
ATOM 826 C C . GLN A 1 106 ? -2.618 13.663 -6.765 1.00 60.78 106 GLN A C 1
ATOM 828 O O . GLN A 1 106 ? -2.952 14.146 -7.854 1.00 60.78 106 GLN A O 1
ATOM 833 N N . ARG A 1 107 ? -1.509 12.920 -6.651 1.00 63.97 107 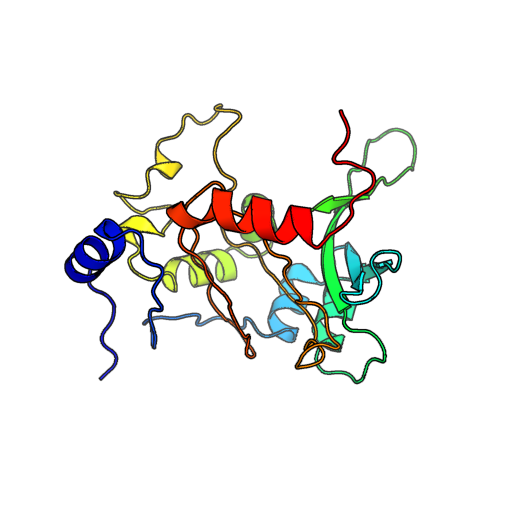ARG A N 1
ATOM 834 C CA . ARG A 1 107 ? -0.649 12.567 -7.786 1.00 63.97 107 ARG A CA 1
ATOM 835 C C . ARG A 1 107 ? -1.216 11.384 -8.573 1.00 63.97 107 ARG A C 1
ATOM 837 O O . ARG A 1 107 ? -1.099 11.385 -9.791 1.00 63.97 107 ARG A O 1
ATOM 844 N N . PHE A 1 108 ? -1.868 10.418 -7.927 1.00 76.56 108 PHE A N 1
ATOM 845 C CA . PHE A 1 108 ? -2.490 9.289 -8.622 1.00 76.56 108 PHE A CA 1
ATOM 846 C C . PHE A 1 108 ? -3.631 9.758 -9.529 1.00 76.56 108 PHE A C 1
ATOM 848 O O . PHE A 1 108 ? -3.615 9.497 -10.732 1.00 76.56 108 PHE A O 1
ATOM 855 N N . LYS A 1 109 ? -4.581 10.521 -8.974 1.00 80.44 109 LYS A N 1
ATOM 856 C CA . LYS A 1 109 ? -5.735 11.062 -9.712 1.00 80.44 109 LYS A CA 1
ATOM 857 C C . LYS A 1 109 ? -5.316 11.944 -10.886 1.00 80.44 109 LYS A C 1
ATOM 859 O O . LYS A 1 109 ? -5.930 11.875 -11.948 1.00 80.44 109 LYS A O 1
ATOM 864 N N . SER A 1 110 ? -4.259 12.742 -10.715 1.00 81.38 110 SER A N 1
ATOM 865 C CA . SER A 1 110 ? -3.722 13.584 -11.795 1.00 81.38 110 SER A CA 1
ATOM 866 C C . SER A 1 110 ? -2.953 12.797 -12.860 1.00 81.38 110 SER A C 1
ATOM 868 O O . SER A 1 110 ? -2.934 13.222 -14.013 1.00 81.38 110 SER A O 1
ATOM 870 N N . LYS A 1 111 ? -2.353 11.650 -12.513 1.00 83.50 111 LYS A N 1
ATOM 871 C CA . LYS A 1 111 ? -1.683 10.751 -13.467 1.00 83.50 111 LYS A CA 1
ATOM 872 C C . LYS A 1 111 ? -2.668 9.897 -14.258 1.00 83.50 111 LYS A C 1
ATOM 874 O O . LYS A 1 111 ? -2.516 9.760 -15.467 1.00 83.50 111 LYS A O 1
ATOM 879 N N . SER A 1 112 ? -3.683 9.340 -13.600 1.00 88.69 112 SER A N 1
ATOM 880 C CA . SER A 1 112 ? -4.757 8.607 -14.267 1.00 88.69 112 SER A CA 1
ATOM 881 C C . SER A 1 112 ? -6.051 8.657 -13.471 1.00 88.69 112 SER A C 1
ATOM 883 O O . SER A 1 112 ? -6.255 7.924 -12.502 1.00 88.69 112 SER A O 1
ATOM 885 N N . PHE A 1 113 ? -6.981 9.473 -13.962 1.00 89.56 113 PHE A N 1
ATOM 886 C CA . PHE A 1 113 ? -8.357 9.490 -13.478 1.00 89.56 113 PHE A CA 1
ATOM 887 C C . PHE A 1 113 ? -9.053 8.132 -13.667 1.00 89.56 113 PHE A C 1
ATOM 889 O O . PHE A 1 113 ? -9.866 7.730 -12.840 1.00 89.56 113 PHE A O 1
ATOM 896 N N . ILE A 1 114 ? -8.723 7.409 -14.744 1.00 91.81 114 ILE A N 1
ATOM 897 C CA . ILE A 1 114 ? -9.337 6.114 -15.063 1.00 91.81 114 ILE A CA 1
ATOM 898 C C . ILE A 1 114 ? -8.956 5.069 -14.011 1.00 91.81 114 ILE A C 1
ATOM 900 O O . ILE A 1 114 ? -9.844 4.415 -13.468 1.00 91.81 114 ILE A O 1
ATOM 904 N N . LEU A 1 115 ? -7.666 4.947 -13.683 1.00 92.06 115 LEU A N 1
ATOM 905 C CA . LEU A 1 115 ? -7.217 4.026 -12.637 1.00 92.06 115 LEU A CA 1
ATOM 906 C C . LEU A 1 115 ? -7.729 4.463 -11.260 1.00 92.06 115 LEU A C 1
ATOM 908 O O . LEU A 1 115 ? -8.193 3.627 -10.495 1.00 92.06 115 LEU A O 1
ATOM 912 N N . ALA A 1 116 ? -7.722 5.765 -10.952 1.00 90.25 116 ALA A N 1
ATOM 913 C CA . ALA A 1 116 ? -8.237 6.253 -9.671 1.00 90.25 116 ALA A CA 1
ATOM 914 C C . ALA A 1 116 ? -9.714 5.876 -9.473 1.00 90.25 116 ALA A C 1
ATOM 916 O O . ALA A 1 116 ? -10.106 5.375 -8.420 1.00 90.25 116 ALA A O 1
ATOM 917 N N . ARG A 1 117 ? -10.529 6.061 -10.517 1.00 91.50 117 ARG A N 1
ATOM 918 C CA . ARG A 1 117 ? -11.945 5.691 -10.501 1.00 91.50 117 ARG A CA 1
ATOM 919 C C . ARG A 1 117 ? -12.146 4.181 -10.415 1.00 91.50 117 ARG A C 1
ATOM 921 O O . ARG A 1 117 ? -13.032 3.738 -9.693 1.00 91.50 117 ARG A O 1
ATOM 928 N N . ASP A 1 118 ? -11.352 3.398 -11.141 1.00 94.00 118 ASP A N 1
ATOM 929 C CA . ASP A 1 118 ? -11.420 1.935 -11.084 1.00 94.00 118 ASP A CA 1
ATOM 930 C C . ASP A 1 118 ? -11.098 1.409 -9.679 1.00 94.00 118 ASP A C 1
ATOM 932 O O . ASP A 1 118 ? -11.828 0.570 -9.158 1.00 94.00 118 ASP A O 1
ATOM 936 N N . PHE A 1 119 ? -10.087 1.982 -9.016 1.00 92.94 119 PHE A N 1
ATOM 937 C CA . PHE A 1 119 ? -9.772 1.675 -7.622 1.00 92.94 119 PHE A CA 1
ATOM 938 C C . PHE A 1 119 ? -10.951 1.977 -6.693 1.00 92.94 119 PHE A C 1
ATOM 940 O O . PHE A 1 119 ? -11.364 1.101 -5.938 1.00 92.94 119 PHE A O 1
ATOM 947 N N . GLN A 1 120 ? -11.537 3.178 -6.785 1.00 91.81 120 GLN A N 1
ATOM 948 C CA . GLN A 1 120 ? -12.694 3.561 -5.964 1.00 91.81 120 GLN A CA 1
ATOM 949 C C . GLN A 1 120 ? -13.881 2.603 -6.150 1.00 91.81 120 GLN A C 1
ATOM 951 O O . GLN A 1 120 ? -14.543 2.239 -5.180 1.00 91.81 120 GLN A O 1
ATOM 956 N N . LEU A 1 121 ? -14.127 2.146 -7.382 1.00 92.12 121 LEU A N 1
ATOM 957 C CA . LEU A 1 121 ? -15.183 1.175 -7.686 1.00 92.12 121 LEU A CA 1
ATOM 958 C C . LEU A 1 121 ? -14.870 -0.240 -7.179 1.00 92.12 121 LEU A C 1
ATOM 960 O O . LEU A 1 121 ? -15.795 -1.010 -6.923 1.00 92.12 121 LEU A O 1
ATOM 964 N N . ALA A 1 122 ? -13.592 -0.591 -7.046 1.00 93.31 122 ALA A N 1
ATOM 965 C CA . ALA A 1 122 ? -13.149 -1.891 -6.556 1.00 93.31 122 ALA A CA 1
ATOM 966 C C . ALA A 1 122 ? -13.188 -2.013 -5.026 1.00 93.31 122 ALA A C 1
ATOM 968 O O . ALA A 1 122 ? -13.114 -3.131 -4.512 1.00 93.31 122 ALA A O 1
ATOM 969 N N . LEU A 1 123 ? -13.299 -0.899 -4.295 1.00 92.88 123 LEU A N 1
ATOM 970 C CA . LEU A 1 123 ? -13.298 -0.914 -2.838 1.00 92.88 123 LEU A CA 1
ATOM 971 C C . LEU A 1 123 ? -14.505 -1.702 -2.274 1.00 92.88 123 LEU A C 1
ATOM 973 O O . LEU A 1 123 ? -15.643 -1.520 -2.723 1.00 92.88 123 LEU A O 1
ATOM 977 N N . PRO A 1 124 ? -14.288 -2.580 -1.278 1.00 92.75 124 PRO A N 1
ATOM 978 C CA . PRO A 1 124 ? -15.366 -3.244 -0.563 1.00 92.75 124 PRO A CA 1
ATOM 979 C C . PRO A 1 124 ? -16.064 -2.259 0.373 1.00 92.75 124 PRO A C 1
ATOM 981 O O . PRO A 1 124 ? -15.410 -1.474 1.045 1.00 92.75 124 PRO A O 1
ATOM 984 N N . VAL A 1 125 ? -17.389 -2.360 0.474 1.00 92.12 125 VAL A N 1
ATOM 985 C CA . VAL A 1 125 ? -18.198 -1.544 1.398 1.00 92.12 125 VAL A CA 1
ATOM 986 C C . VAL A 1 125 ? -17.937 -0.037 1.209 1.00 92.12 125 VAL A C 1
ATOM 988 O O . VAL A 1 125 ? -17.509 0.660 2.131 1.00 92.12 125 VAL A O 1
ATOM 991 N N . PRO A 1 126 ? -18.239 0.504 0.010 1.00 91.69 126 PRO A N 1
ATOM 992 C CA . PRO A 1 126 ? -17.902 1.879 -0.368 1.00 91.69 126 PRO A CA 1
ATOM 993 C C . PRO A 1 126 ? -18.489 2.945 0.562 1.00 91.69 126 PRO A C 1
ATOM 995 O O . PRO A 1 126 ? -17.983 4.060 0.590 1.00 91.69 126 PRO A O 1
ATOM 998 N N . ALA A 1 127 ? -19.514 2.616 1.356 1.00 92.88 127 ALA A N 1
ATOM 999 C CA . ALA A 1 127 ? -20.031 3.521 2.374 1.00 92.88 127 ALA A CA 1
ATOM 1000 C C . ALA A 1 127 ? -18.959 3.965 3.387 1.00 92.88 127 ALA A C 1
ATOM 1002 O O . ALA A 1 127 ? -18.975 5.127 3.789 1.00 92.88 127 ALA A O 1
ATOM 1003 N N . TYR A 1 128 ? -18.038 3.062 3.745 1.00 92.19 128 TYR A N 1
ATOM 1004 C CA . TYR A 1 128 ? -16.922 3.303 4.665 1.00 92.19 128 TYR A CA 1
ATOM 1005 C C . TYR A 1 128 ? -15.612 3.603 3.941 1.00 92.19 128 TYR A C 1
ATOM 1007 O O . TYR A 1 128 ? -14.850 4.461 4.370 1.00 92.19 128 TYR A O 1
ATOM 1015 N N . SER A 1 129 ? -15.328 2.875 2.862 1.00 91.31 129 SER A N 1
ATOM 1016 C CA . SER A 1 129 ? -13.996 2.876 2.255 1.00 91.31 129 SER A CA 1
ATOM 1017 C C . SER A 1 129 ? -13.811 3.922 1.158 1.00 91.31 129 SER A C 1
ATOM 1019 O O . SER A 1 129 ? -12.681 4.313 0.882 1.00 91.31 129 SER A O 1
ATOM 1021 N N . SER A 1 130 ? -14.888 4.326 0.475 1.00 89.88 130 SER A N 1
ATOM 1022 C CA . SER A 1 130 ? -14.788 5.235 -0.669 1.00 89.88 130 SER A CA 1
ATOM 1023 C C . SER A 1 130 ? -14.611 6.679 -0.217 1.00 89.88 130 SER A C 1
ATOM 1025 O O . SER A 1 130 ? -15.132 7.095 0.818 1.00 89.88 130 SER A O 1
ATOM 1027 N N . GLU A 1 131 ? -13.924 7.469 -1.038 1.00 86.25 131 GLU A N 1
ATOM 1028 C CA . GLU A 1 131 ? -13.820 8.924 -0.867 1.00 86.25 131 GLU A CA 1
ATOM 1029 C C . GLU A 1 131 ? -15.156 9.657 -1.020 1.00 86.25 131 GLU A C 1
ATOM 1031 O O . GLU A 1 131 ? -15.281 10.780 -0.565 1.00 86.25 131 GLU A O 1
ATOM 1036 N N . ASP A 1 132 ? -16.180 9.026 -1.593 1.00 87.88 132 ASP A N 1
ATOM 1037 C CA . ASP A 1 132 ? -17.542 9.579 -1.642 1.00 87.88 132 ASP A CA 1
ATOM 1038 C C . ASP A 1 132 ? -18.478 8.886 -0.630 1.00 87.88 132 ASP A C 1
ATOM 1040 O O . ASP A 1 132 ? -19.695 9.086 -0.632 1.00 87.88 132 ASP A O 1
ATOM 1044 N N . GLY A 1 133 ? -17.922 8.030 0.234 1.00 91.75 133 GLY A N 1
ATOM 1045 C CA . GLY A 1 133 ? -18.669 7.241 1.204 1.00 91.75 133 GLY A CA 1
ATOM 1046 C C . GLY A 1 133 ? -19.311 8.115 2.290 1.00 91.75 133 GLY A C 1
ATOM 1047 O O . GLY A 1 133 ? -18.608 8.897 2.933 1.00 91.75 133 GLY A O 1
ATOM 1048 N N . PRO A 1 134 ? -20.624 7.981 2.568 1.00 93.56 134 PRO A N 1
ATOM 1049 C CA . PRO A 1 134 ? -21.299 8.773 3.599 1.00 93.56 134 PRO A CA 1
ATOM 1050 C C . PRO A 1 134 ? -20.836 8.470 5.032 1.00 93.56 134 PRO A C 1
ATOM 1052 O O . PRO A 1 134 ? -21.086 9.280 5.921 1.00 93.56 134 PRO A O 1
ATOM 1055 N N . LEU A 1 135 ? -20.197 7.320 5.268 1.00 93.50 135 LEU A N 1
ATOM 1056 C CA . LEU A 1 135 ? -19.678 6.908 6.578 1.00 93.50 135 LEU A CA 1
ATOM 1057 C C . LEU A 1 135 ? -18.153 7.055 6.670 1.00 93.50 135 LEU A C 1
ATOM 1059 O O . LEU A 1 135 ? -17.575 6.825 7.732 1.00 93.50 135 LEU A O 1
ATOM 1063 N N . ASN A 1 136 ? -17.498 7.482 5.589 1.00 91.75 136 ASN A N 1
ATOM 1064 C CA . ASN A 1 136 ? -16.084 7.812 5.609 1.00 91.75 136 ASN A CA 1
ATOM 1065 C C . ASN A 1 136 ? -15.885 9.196 6.243 1.00 91.75 136 ASN A C 1
ATOM 1067 O O . ASN A 1 136 ? -16.025 10.236 5.593 1.00 91.75 136 ASN A O 1
ATOM 1071 N N . ILE A 1 137 ? -15.540 9.213 7.532 1.00 89.75 137 ILE A N 1
ATOM 1072 C CA . ILE A 1 137 ? -15.347 10.454 8.299 1.00 89.75 137 ILE A CA 1
ATOM 1073 C C . ILE A 1 137 ? -14.237 11.344 7.730 1.00 89.75 137 ILE A C 1
ATOM 1075 O O . ILE A 1 137 ? -14.221 12.551 7.975 1.00 89.75 137 ILE A O 1
ATOM 1079 N N . ALA A 1 138 ? -13.323 10.766 6.951 1.00 85.75 138 ALA A N 1
ATOM 1080 C CA . ALA A 1 138 ? -12.204 11.489 6.386 1.00 85.75 138 ALA A CA 1
ATOM 1081 C C . ALA A 1 138 ? -12.649 12.556 5.356 1.00 85.75 138 ALA A C 1
ATOM 1083 O O . ALA A 1 138 ? -11.972 13.568 5.184 1.00 85.75 138 ALA A O 1
ATOM 1084 N N . ASN A 1 139 ? -13.850 12.405 4.785 1.00 81.88 139 ASN A N 1
ATOM 1085 C CA . ASN A 1 139 ? -14.475 13.361 3.861 1.00 81.88 139 ASN A CA 1
ATOM 1086 C C . ASN A 1 139 ? -14.990 14.639 4.528 1.00 81.88 139 ASN A C 1
ATOM 1088 O O . ASN A 1 139 ? -15.297 15.620 3.853 1.00 81.88 139 ASN A O 1
ATOM 1092 N N . PHE A 1 140 ? -15.121 14.628 5.853 1.00 86.06 140 PHE A N 1
ATOM 1093 C CA . PHE A 1 140 ? -15.712 15.728 6.611 1.00 86.06 140 PHE A CA 1
ATOM 1094 C C . PHE A 1 140 ? -14.659 16.590 7.314 1.00 86.06 140 PHE A C 1
ATOM 1096 O O . PHE A 1 140 ? -15.011 17.528 8.034 1.00 86.06 140 PHE A O 1
ATOM 1103 N N . PHE A 1 141 ? -13.368 16.309 7.102 1.00 84.69 141 PHE A N 1
ATOM 1104 C CA . PHE A 1 141 ? -12.311 17.190 7.581 1.00 84.69 141 PHE A CA 1
ATOM 1105 C C . PHE A 1 141 ? -12.357 18.541 6.846 1.00 84.69 141 PHE A C 1
ATOM 1107 O O . PHE A 1 141 ? -12.600 18.590 5.638 1.00 84.69 141 PHE A O 1
ATOM 1114 N N . PRO A 1 142 ? -12.116 19.667 7.545 1.00 86.25 142 PRO A N 1
ATOM 1115 C CA . PRO A 1 142 ? -12.058 20.973 6.900 1.00 86.25 142 PRO A CA 1
ATOM 1116 C C . PRO A 1 142 ? -10.968 21.026 5.819 1.00 86.25 142 PRO A C 1
ATOM 1118 O O . PRO A 1 142 ? -9.855 20.566 6.049 1.00 86.25 142 PRO A O 1
ATOM 1121 N N . ILE A 1 143 ? -11.246 21.696 4.693 1.00 75.31 143 ILE A N 1
ATOM 1122 C CA . ILE A 1 143 ? -10.345 21.807 3.520 1.00 75.31 143 ILE A CA 1
ATOM 1123 C C . ILE A 1 143 ? -8.920 22.270 3.887 1.00 75.31 143 ILE A C 1
ATOM 1125 O O . ILE A 1 143 ? -7.953 21.881 3.241 1.00 75.31 143 ILE A O 1
ATOM 1129 N N . ASN A 1 144 ? -8.777 23.081 4.938 1.00 78.56 144 ASN A N 1
ATOM 1130 C CA . ASN A 1 144 ? -7.491 23.629 5.384 1.00 78.56 144 ASN A CA 1
ATOM 1131 C C . ASN A 1 144 ? -6.952 22.962 6.660 1.00 78.56 144 ASN A C 1
ATOM 1133 O O . ASN A 1 144 ? -6.103 23.534 7.346 1.00 78.56 144 ASN A O 1
ATOM 1137 N N . TYR A 1 145 ? -7.466 21.790 7.032 1.00 79.56 145 TYR A N 1
ATOM 1138 C CA . TYR A 1 145 ? -6.988 21.074 8.205 1.00 79.56 145 TYR A CA 1
ATOM 1139 C C . TYR A 1 145 ? -5.675 20.347 7.891 1.00 79.56 145 TYR A C 1
ATOM 1141 O O . TYR A 1 145 ? -5.623 19.450 7.051 1.00 79.56 145 TYR A O 1
ATOM 1149 N N . SER A 1 146 ? -4.603 20.734 8.586 1.00 73.69 146 SER A N 1
ATOM 1150 C CA . SER A 1 146 ? -3.237 20.257 8.325 1.00 73.69 146 SER A CA 1
ATOM 1151 C C . SER A 1 146 ? -3.028 18.767 8.583 1.00 73.69 146 SER A C 1
ATOM 1153 O O . SER A 1 146 ? -2.071 18.200 8.066 1.00 73.69 146 SER A O 1
ATOM 1155 N N . ASN A 1 147 ? -3.897 18.144 9.384 1.00 72.94 147 ASN A N 1
ATOM 1156 C CA . ASN A 1 147 ? -3.790 16.731 9.749 1.00 72.94 147 ASN A CA 1
ATOM 1157 C C . ASN A 1 147 ? -4.879 15.890 9.071 1.00 72.94 147 ASN A C 1
ATOM 1159 O O . ASN A 1 147 ? -5.265 14.850 9.599 1.00 72.94 147 ASN A O 1
ATOM 1163 N N . THR A 1 148 ? -5.411 16.357 7.937 1.00 70.69 148 THR A N 1
ATOM 1164 C CA . THR A 1 148 ? -6.300 15.534 7.111 1.00 70.69 148 THR A CA 1
ATOM 1165 C C . THR A 1 148 ? -5.508 14.310 6.643 1.00 70.69 148 THR A C 1
ATOM 1167 O O . THR A 1 148 ? -4.398 14.490 6.130 1.00 70.69 148 THR A O 1
ATOM 1170 N N . PRO A 1 149 ? -6.014 13.080 6.842 1.00 71.38 149 PRO A N 1
ATOM 1171 C CA . PRO A 1 149 ? -5.341 11.883 6.356 1.00 71.38 149 PRO A CA 1
ATOM 1172 C C . PRO A 1 149 ? -5.093 11.962 4.843 1.00 71.38 149 PRO A C 1
ATOM 1174 O O . PRO A 1 149 ? -5.930 12.469 4.099 1.00 71.38 149 PRO A O 1
ATOM 1177 N N . ASP A 1 150 ? -3.948 11.457 4.381 1.00 68.88 150 ASP A N 1
ATOM 1178 C CA . ASP A 1 150 ? -3.668 11.294 2.948 1.00 68.88 150 ASP A CA 1
ATOM 1179 C C . ASP A 1 150 ? -4.507 10.124 2.415 1.00 68.88 150 ASP A C 1
ATOM 1181 O O . ASP A 1 150 ? -4.086 8.964 2.462 1.00 68.88 150 ASP A O 1
ATOM 1185 N N . LEU A 1 151 ? -5.740 10.439 2.013 1.00 70.69 151 LEU A N 1
ATOM 1186 C CA . LEU A 1 151 ? -6.726 9.494 1.501 1.00 70.69 151 LEU A CA 1
ATOM 1187 C C . LEU A 1 151 ? -6.516 9.256 0.019 1.00 70.69 151 LEU A C 1
ATOM 1189 O O . LEU A 1 151 ? -6.539 10.215 -0.735 1.00 70.69 151 LEU A O 1
ATOM 1193 N N . GLY A 1 152 ? -6.441 7.994 -0.394 1.00 69.88 152 GLY A N 1
ATOM 1194 C CA . GLY A 1 152 ? -6.556 7.578 -1.790 1.00 69.88 152 GLY A CA 1
ATOM 1195 C C . GLY A 1 152 ? -5.572 6.477 -2.171 1.00 69.88 152 GLY A C 1
ATOM 1196 O O . GLY A 1 152 ? -4.879 5.939 -1.301 1.00 69.88 152 GLY A O 1
ATOM 1197 N N . PRO A 1 153 ? -5.540 6.072 -3.452 1.00 76.69 153 PRO A N 1
ATOM 1198 C CA . PRO A 1 153 ? -4.794 4.901 -3.861 1.00 76.69 153 PRO A CA 1
ATOM 1199 C C . PRO A 1 153 ? -3.293 5.147 -3.739 1.00 76.69 153 PRO A C 1
ATOM 1201 O O . PRO A 1 153 ? -2.707 5.965 -4.451 1.00 76.69 153 PRO A O 1
ATOM 1204 N N . LYS A 1 154 ? -2.678 4.363 -2.856 1.00 82.94 154 LYS A N 1
ATOM 1205 C CA . LYS A 1 154 ? -1.232 4.193 -2.734 1.00 82.94 154 LYS A CA 1
ATOM 1206 C C . LYS A 1 154 ? -0.855 2.869 -3.385 1.00 82.94 154 LYS A C 1
ATOM 1208 O O . LYS A 1 154 ? -1.530 1.861 -3.186 1.00 82.94 154 LYS A O 1
ATOM 1213 N N . MET A 1 155 ? 0.219 2.863 -4.166 1.00 85.81 155 MET A N 1
ATOM 1214 C CA . MET A 1 155 ? 0.719 1.660 -4.822 1.00 85.81 155 MET A CA 1
ATOM 1215 C C . MET A 1 155 ? 1.927 1.111 -4.063 1.00 85.81 155 MET A C 1
ATOM 1217 O O . MET A 1 155 ? 2.877 1.828 -3.748 1.00 85.81 155 MET A O 1
ATOM 1221 N N . TYR A 1 156 ? 1.920 -0.198 -3.835 1.00 89.12 156 TYR A N 1
ATOM 1222 C CA . TYR A 1 156 ? 3.045 -0.927 -3.263 1.00 89.12 156 TYR A CA 1
ATOM 1223 C C . TYR A 1 156 ? 3.482 -2.007 -4.247 1.00 89.12 156 TYR A C 1
ATOM 1225 O O . TYR A 1 156 ? 2.674 -2.827 -4.674 1.00 89.12 156 TYR A O 1
ATOM 1233 N N . ALA A 1 157 ? 4.763 -2.000 -4.611 1.00 92.00 157 ALA A N 1
ATOM 1234 C CA . ALA A 1 157 ? 5.344 -2.971 -5.530 1.00 92.00 157 ALA A CA 1
ATOM 1235 C C . ALA A 1 157 ? 6.689 -3.465 -4.986 1.00 92.00 157 ALA A C 1
ATOM 1237 O O . ALA A 1 157 ? 7.564 -2.667 -4.632 1.00 92.00 157 ALA A O 1
ATOM 1238 N N . ALA A 1 158 ? 6.844 -4.782 -4.899 1.00 93.12 158 ALA A N 1
ATOM 1239 C CA . ALA A 1 158 ? 8.040 -5.436 -4.389 1.00 93.12 158 ALA A CA 1
ATOM 1240 C C . ALA A 1 158 ? 8.237 -6.799 -5.055 1.00 93.12 158 ALA A C 1
ATOM 1242 O O . ALA A 1 158 ? 7.267 -7.465 -5.414 1.00 93.12 158 ALA A O 1
ATOM 1243 N N . MET A 1 159 ? 9.496 -7.208 -5.180 1.00 93.19 159 MET A N 1
ATOM 1244 C CA . MET A 1 159 ? 9.876 -8.571 -5.538 1.00 93.19 159 MET A CA 1
ATOM 1245 C C . MET A 1 159 ? 9.534 -9.538 -4.398 1.00 93.19 159 MET A C 1
ATOM 1247 O O . MET A 1 159 ? 9.388 -9.133 -3.240 1.00 93.19 159 MET A O 1
ATOM 1251 N N . ALA A 1 160 ? 9.435 -10.828 -4.719 1.00 89.81 160 ALA A N 1
ATOM 1252 C CA . ALA A 1 160 ? 9.172 -11.863 -3.728 1.00 89.81 160 ALA A CA 1
ATOM 1253 C C . ALA A 1 160 ? 10.298 -11.936 -2.680 1.00 89.81 160 ALA A C 1
ATOM 1255 O O . ALA A 1 160 ? 11.474 -12.086 -3.018 1.00 89.81 160 ALA A O 1
ATOM 1256 N N . SER A 1 161 ? 9.927 -11.858 -1.401 1.00 86.38 161 SER A N 1
ATOM 1257 C CA . SER A 1 161 ? 10.854 -12.074 -0.288 1.00 86.38 161 SER A CA 1
ATOM 1258 C C . SER A 1 161 ? 11.343 -13.520 -0.243 1.00 86.38 161 SER A C 1
ATOM 1260 O O . SER A 1 161 ? 10.629 -14.453 -0.621 1.00 86.38 161 SER A O 1
ATOM 1262 N N . LYS A 1 162 ? 12.545 -13.723 0.307 1.00 84.75 162 LYS A N 1
ATOM 1263 C CA . LYS A 1 162 ? 13.014 -15.064 0.673 1.00 84.75 162 LYS A CA 1
ATOM 1264 C C . LYS A 1 162 ? 12.090 -15.630 1.755 1.00 84.75 162 LYS A C 1
ATOM 1266 O O . LYS A 1 162 ? 11.788 -14.951 2.734 1.00 84.75 162 LYS A O 1
ATOM 1271 N N . PHE A 1 163 ? 11.608 -16.854 1.565 1.00 78.06 163 PHE A N 1
ATOM 1272 C CA . PHE A 1 163 ? 10.684 -17.484 2.506 1.00 78.06 163 PHE A CA 1
ATOM 1273 C C . PHE A 1 163 ? 11.416 -17.997 3.757 1.00 78.06 163 PHE A C 1
ATOM 1275 O O . PHE A 1 163 ? 12.532 -18.504 3.669 1.00 78.06 163 PHE A O 1
ATOM 1282 N N . GLY A 1 164 ? 10.761 -17.926 4.919 1.00 74.62 164 GLY A N 1
ATOM 1283 C CA . GLY A 1 164 ? 11.282 -18.442 6.188 1.00 74.62 164 GLY A CA 1
ATOM 1284 C C . GLY A 1 164 ? 12.114 -17.430 6.982 1.00 74.62 164 GLY A C 1
ATOM 1285 O O . GLY A 1 164 ? 11.965 -16.222 6.830 1.00 74.62 164 GLY A O 1
ATOM 1286 N N . ASN A 1 165 ? 12.984 -17.933 7.863 1.00 72.19 165 ASN A N 1
ATOM 1287 C CA . ASN A 1 165 ? 13.750 -17.110 8.813 1.00 72.19 165 ASN A CA 1
ATOM 1288 C C . ASN A 1 165 ? 14.937 -16.359 8.181 1.00 72.19 165 ASN A C 1
ATOM 1290 O O . ASN A 1 165 ? 15.641 -15.638 8.884 1.00 72.19 165 ASN A O 1
ATOM 1294 N N . GLU A 1 166 ? 15.187 -16.556 6.887 1.00 74.00 166 GLU A N 1
ATOM 1295 C CA . GLU A 1 166 ? 16.343 -16.001 6.173 1.00 74.00 166 GLU A CA 1
ATOM 1296 C C . GLU A 1 166 ? 16.018 -14.727 5.381 1.00 74.00 166 GLU A C 1
ATOM 1298 O O . GLU A 1 166 ? 16.922 -14.127 4.803 1.00 74.00 166 GLU A O 1
ATOM 1303 N N . GLY A 1 167 ? 14.741 -14.337 5.317 1.00 79.38 167 GLY A N 1
ATOM 1304 C CA . GLY A 1 167 ? 14.277 -13.195 4.539 1.00 79.38 167 GLY A CA 1
ATOM 1305 C C . GLY A 1 167 ? 13.625 -12.115 5.385 1.00 79.38 167 GLY A C 1
ATOM 1306 O O . GLY A 1 167 ? 13.002 -12.367 6.420 1.00 79.38 167 GLY A O 1
ATOM 1307 N N . HIS A 1 168 ? 13.724 -10.887 4.904 1.00 87.06 168 HIS A N 1
ATOM 1308 C CA . HIS A 1 168 ? 13.002 -9.750 5.432 1.00 87.06 168 HIS A CA 1
ATOM 1309 C C . HIS A 1 168 ? 11.680 -9.540 4.685 1.00 87.06 168 HIS A C 1
ATOM 1311 O O . HIS A 1 168 ? 11.574 -9.662 3.463 1.00 87.06 168 HIS A O 1
ATOM 1317 N N . GLY A 1 169 ? 10.641 -9.167 5.437 1.00 86.75 169 GLY A N 1
ATOM 1318 C CA . GLY A 1 169 ? 9.362 -8.773 4.850 1.00 86.75 169 GLY A CA 1
ATOM 1319 C C . GLY A 1 169 ? 9.499 -7.513 3.990 1.00 86.75 169 GLY A C 1
ATOM 1320 O O . GLY A 1 169 ? 10.161 -6.544 4.380 1.00 86.75 169 GLY A O 1
ATOM 1321 N N . SER A 1 170 ? 8.819 -7.503 2.842 1.00 88.25 170 SER A N 1
ATOM 1322 C CA . SER A 1 170 ? 8.711 -6.331 1.964 1.00 88.25 170 SER A CA 1
ATOM 1323 C C . SER A 1 170 ? 8.152 -5.109 2.708 1.00 88.25 170 SER A C 1
ATOM 1325 O O . SER A 1 170 ? 8.671 -3.996 2.552 1.00 88.25 170 SER A O 1
ATOM 1327 N N . THR A 1 171 ? 7.208 -5.335 3.623 1.00 89.50 171 THR A N 1
ATOM 1328 C CA . THR A 1 171 ? 6.686 -4.355 4.582 1.00 89.50 171 THR A CA 1
ATOM 1329 C C . THR A 1 171 ? 7.084 -4.752 6.004 1.00 89.50 171 THR A C 1
ATOM 1331 O O . THR A 1 171 ? 6.841 -5.871 6.448 1.00 89.50 171 THR A O 1
ATOM 1334 N N . ARG A 1 172 ? 7.742 -3.834 6.724 1.00 88.31 172 ARG A N 1
ATOM 1335 C CA . ARG A 1 172 ? 8.145 -4.049 8.124 1.00 88.31 172 ARG A CA 1
ATOM 1336 C C . ARG A 1 172 ? 6.932 -3.903 9.045 1.00 88.31 172 ARG A C 1
ATOM 1338 O O . ARG A 1 172 ? 5.983 -3.203 8.698 1.00 88.31 172 ARG A O 1
ATOM 1345 N N . LEU A 1 173 ? 7.002 -4.509 10.231 1.00 91.19 173 LEU A N 1
ATOM 1346 C CA . LEU A 1 173 ? 5.997 -4.324 11.279 1.00 91.19 173 LEU A CA 1
ATOM 1347 C C . LEU A 1 173 ? 5.819 -2.827 11.580 1.00 91.19 173 LEU A C 1
ATOM 1349 O O . LEU A 1 173 ? 6.794 -2.126 11.849 1.00 91.19 173 LEU A O 1
ATOM 1353 N N . HIS A 1 174 ? 4.581 -2.354 11.507 1.00 90.50 174 HIS A N 1
ATOM 1354 C CA . HIS A 1 174 ? 4.181 -0.986 11.817 1.00 90.50 174 HIS A CA 1
ATOM 1355 C C . HIS A 1 174 ? 2.717 -0.978 12.267 1.00 90.50 174 HIS A C 1
ATOM 1357 O O . HIS A 1 174 ? 2.037 -2.002 12.192 1.00 90.50 174 HIS A O 1
ATOM 1363 N N . ILE A 1 175 ? 2.267 0.175 12.752 1.00 89.75 175 ILE A N 1
ATOM 1364 C CA . ILE A 1 175 ? 0.866 0.461 13.046 1.00 89.75 175 ILE A CA 1
ATOM 1365 C C . ILE A 1 175 ? 0.412 1.585 12.117 1.00 89.75 175 ILE A C 1
ATOM 1367 O O . ILE A 1 175 ? 1.116 2.590 11.983 1.00 89.75 175 ILE A O 1
ATOM 1371 N N . ASP A 1 176 ? -0.733 1.396 11.470 1.00 87.25 176 ASP A N 1
ATOM 1372 C CA . ASP A 1 176 ? -1.381 2.452 10.700 1.00 87.25 176 ASP A CA 1
ATOM 1373 C C . ASP A 1 176 ? -2.153 3.384 11.637 1.00 87.25 176 ASP A C 1
ATOM 1375 O O . ASP A 1 176 ? -2.740 2.959 12.631 1.00 87.25 176 ASP A O 1
ATOM 1379 N N . ILE A 1 177 ? -2.110 4.682 11.338 1.00 84.81 177 ILE A N 1
ATOM 1380 C CA . ILE A 1 177 ? -2.748 5.725 12.159 1.00 84.81 177 ILE A CA 1
ATOM 1381 C C . ILE A 1 177 ? -4.253 5.824 11.853 1.00 84.81 177 ILE A C 1
ATOM 1383 O O . ILE A 1 177 ? -5.020 6.317 12.678 1.00 84.81 177 ILE A O 1
ATOM 1387 N N . SER A 1 178 ? -4.674 5.360 10.677 1.00 86.94 178 SER A N 1
ATOM 1388 C CA . SER A 1 178 ? -6.060 5.353 10.219 1.00 86.94 178 SER A CA 1
ATOM 1389 C C . SER A 1 178 ? -6.455 3.970 9.721 1.00 86.94 178 SER A C 1
ATOM 1391 O O . SER A 1 178 ? -5.598 3.145 9.405 1.00 86.94 178 SER A O 1
ATOM 1393 N N . ASP A 1 179 ? -7.759 3.765 9.569 1.00 90.62 179 ASP A N 1
ATOM 1394 C CA . ASP A 1 179 ? -8.298 2.602 8.874 1.00 90.62 179 ASP A CA 1
ATOM 1395 C C . ASP A 1 179 ? -7.738 2.528 7.447 1.00 90.62 179 ASP A C 1
ATOM 1397 O O . ASP A 1 179 ? -7.488 3.553 6.800 1.00 90.62 179 ASP A O 1
ATOM 1401 N N . ALA A 1 180 ? -7.521 1.308 6.958 1.00 90.88 180 ALA A N 1
ATOM 1402 C CA . ALA A 1 180 ? -6.911 1.073 5.659 1.00 90.88 180 ALA A CA 1
ATOM 1403 C C . ALA A 1 180 ? -7.542 -0.131 4.959 1.00 90.88 180 ALA A C 1
ATOM 1405 O O . ALA A 1 180 ? -7.846 -1.155 5.573 1.00 90.88 180 ALA A O 1
ATOM 1406 N N . VAL A 1 181 ? -7.674 -0.020 3.638 1.00 92.12 181 VAL A N 1
ATOM 1407 C CA . VAL A 1 181 ? -8.067 -1.119 2.756 1.00 92.12 181 VAL A CA 1
ATOM 1408 C C . VAL A 1 181 ? -6.924 -1.374 1.783 1.00 92.12 181 VAL A C 1
ATOM 1410 O O . VAL A 1 181 ? -6.505 -0.475 1.059 1.00 92.12 181 VAL A O 1
ATOM 1413 N N . ASN A 1 182 ? -6.438 -2.614 1.748 1.00 93.00 182 ASN A N 1
ATOM 1414 C CA . ASN A 1 182 ? -5.418 -3.058 0.802 1.00 93.00 182 ASN A CA 1
ATOM 1415 C C . ASN A 1 182 ? -6.052 -4.005 -0.219 1.00 93.00 182 ASN A C 1
ATOM 1417 O O . ASN A 1 182 ? -6.698 -4.983 0.157 1.00 93.00 182 ASN A O 1
ATOM 1421 N N . ILE A 1 183 ? -5.845 -3.733 -1.508 1.00 92.75 183 ILE A N 1
ATOM 1422 C CA . ILE A 1 183 ? -6.305 -4.590 -2.605 1.00 92.75 183 ILE A CA 1
ATOM 1423 C C . ILE A 1 183 ? -5.077 -5.220 -3.264 1.00 92.75 183 ILE A C 1
ATOM 1425 O O . ILE A 1 183 ? -4.186 -4.514 -3.733 1.00 92.75 183 ILE A O 1
ATOM 1429 N N . MET A 1 184 ? -5.030 -6.552 -3.316 1.00 93.19 184 MET A N 1
ATOM 1430 C CA . MET A 1 184 ? -3.994 -7.268 -4.061 1.00 93.19 184 MET A CA 1
ATOM 1431 C C . MET A 1 184 ? -4.331 -7.243 -5.555 1.00 93.19 184 MET A C 1
ATOM 1433 O O . MET A 1 184 ? -5.204 -7.984 -6.000 1.00 93.19 184 MET A O 1
ATOM 1437 N N . ALA A 1 185 ? -3.648 -6.393 -6.322 1.00 91.94 185 ALA A N 1
ATOM 1438 C CA . ALA A 1 185 ? -3.856 -6.291 -7.768 1.00 91.94 185 ALA A CA 1
ATOM 1439 C C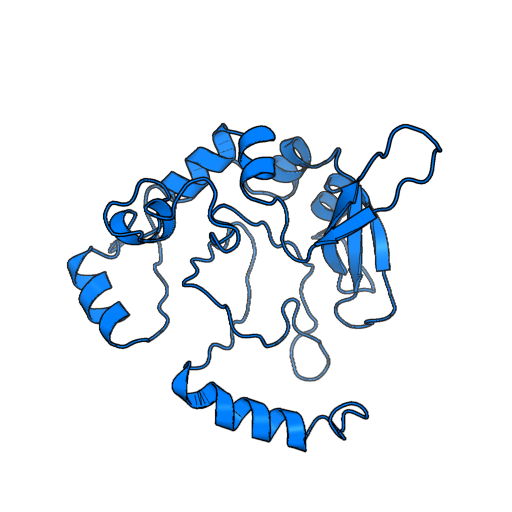 . ALA A 1 185 ? -3.194 -7.439 -8.553 1.00 91.94 185 ALA A C 1
ATOM 1441 O O . ALA A 1 185 ? -3.763 -7.942 -9.519 1.00 91.94 185 ALA A O 1
ATOM 1442 N N . ARG A 1 186 ? -1.993 -7.868 -8.138 1.00 90.94 186 ARG A N 1
ATOM 1443 C CA . ARG A 1 186 ? -1.240 -8.965 -8.761 1.00 90.94 186 ARG A CA 1
ATOM 1444 C C . ARG A 1 186 ? -0.285 -9.604 -7.757 1.00 90.94 186 ARG A C 1
ATOM 1446 O O . ARG A 1 186 ? 0.390 -8.896 -7.018 1.00 90.94 186 ARG A O 1
ATOM 1453 N N . GLY A 1 187 ? -0.159 -10.928 -7.823 1.00 91.00 187 GLY A N 1
ATOM 1454 C CA . GLY A 1 187 ? 0.789 -11.700 -7.022 1.00 91.00 187 GLY A CA 1
A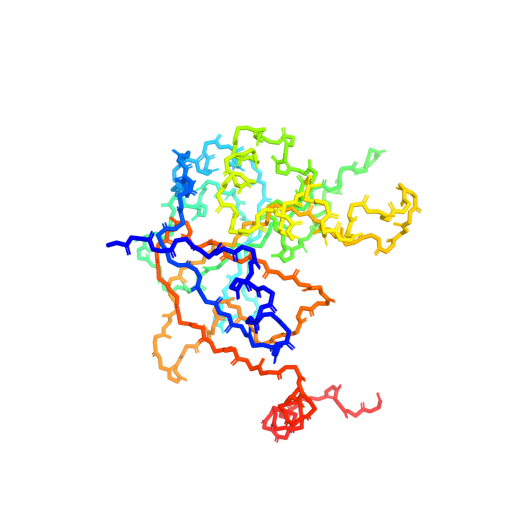TOM 1455 C C . GLY A 1 187 ? 0.182 -12.233 -5.728 1.00 91.00 187 GLY A C 1
ATOM 1456 O O . GLY A 1 187 ? -1.036 -12.335 -5.587 1.00 91.00 187 GLY A O 1
ATOM 1457 N N . GLU A 1 188 ? 1.054 -12.601 -4.796 1.00 90.31 188 GLU A N 1
ATOM 1458 C CA . GLU A 1 188 ? 0.697 -13.214 -3.519 1.00 90.31 188 GLU A CA 1
ATOM 1459 C C . GLU A 1 188 ? 1.522 -12.590 -2.391 1.00 90.31 188 GLU A C 1
ATOM 1461 O O . GLU A 1 188 ? 2.643 -12.124 -2.602 1.00 90.31 188 GLU A O 1
ATOM 1466 N N . ALA A 1 189 ? 0.975 -12.589 -1.177 1.00 91.50 189 ALA A N 1
ATOM 1467 C CA . ALA A 1 189 ? 1.676 -12.101 0.001 1.00 91.50 189 ALA A CA 1
ATOM 1468 C C . ALA A 1 189 ? 1.232 -12.850 1.259 1.00 91.50 189 ALA A C 1
ATOM 1470 O O . ALA A 1 189 ? 0.056 -13.175 1.427 1.00 91.50 189 ALA A O 1
ATOM 1471 N N . LEU A 1 190 ? 2.179 -13.061 2.173 1.00 92.62 190 LEU A N 1
ATOM 1472 C CA . LEU A 1 190 ? 1.913 -13.538 3.525 1.00 92.62 190 LEU A CA 1
ATOM 1473 C C . LEU A 1 190 ? 1.777 -12.336 4.464 1.00 92.62 190 LEU A C 1
ATOM 1475 O O . LEU A 1 190 ? 2.703 -11.535 4.583 1.00 92.62 190 LEU A O 1
ATOM 1479 N N . TRP A 1 191 ? 0.641 -12.238 5.152 1.00 93.38 191 TRP A N 1
ATOM 1480 C CA . TRP A 1 191 ? 0.359 -11.166 6.105 1.00 93.38 191 TRP A CA 1
ATOM 1481 C C . TRP A 1 191 ? 0.317 -11.717 7.528 1.00 93.38 191 TRP A C 1
ATOM 1483 O O . TRP A 1 191 ? -0.425 -12.653 7.818 1.00 93.38 191 TRP A O 1
ATOM 1493 N N . HIS A 1 192 ? 1.080 -11.094 8.424 1.00 93.06 192 HIS A N 1
ATOM 1494 C CA . HIS A 1 192 ? 0.915 -11.256 9.865 1.00 93.06 192 HIS A CA 1
ATOM 1495 C C . HIS A 1 192 ? 0.257 -9.988 10.402 1.00 93.06 192 HIS A C 1
ATOM 1497 O O . HIS A 1 192 ? 0.877 -8.925 10.394 1.00 93.06 192 HIS A O 1
ATOM 1503 N N . VAL A 1 193 ? -0.997 -10.101 10.837 1.00 94.19 193 VAL A N 1
ATOM 1504 C CA . VAL A 1 193 ? -1.767 -8.981 11.386 1.00 94.19 193 VAL A CA 1
ATOM 1505 C C . VAL A 1 193 ? -2.018 -9.241 12.862 1.00 94.19 193 VAL A C 1
ATOM 1507 O O . VAL A 1 193 ? -2.395 -10.346 13.250 1.00 94.19 193 VAL A O 1
ATOM 1510 N N . PHE A 1 194 ? -1.795 -8.217 13.676 1.00 93.81 194 PHE A N 1
ATOM 1511 C CA . PHE A 1 194 ? -1.989 -8.262 15.117 1.00 93.81 194 PHE A CA 1
ATOM 1512 C C . PHE A 1 194 ? -3.083 -7.280 15.518 1.00 93.81 194 PHE A C 1
ATOM 1514 O O . PHE A 1 194 ? -3.283 -6.263 14.856 1.00 93.81 194 PHE A O 1
ATOM 1521 N N . LEU A 1 195 ? -3.787 -7.582 16.607 1.00 92.62 195 LEU A N 1
ATOM 1522 C CA . LEU A 1 195 ? -4.808 -6.685 17.132 1.00 92.62 195 LEU A CA 1
ATOM 1523 C C . LEU A 1 195 ? -4.146 -5.459 17.763 1.00 92.62 195 LEU A C 1
ATOM 1525 O O . LEU A 1 195 ? -3.102 -5.563 18.408 1.00 92.62 195 LEU A O 1
ATOM 1529 N N . SER A 1 196 ? -4.791 -4.301 17.636 1.00 90.75 196 SER A N 1
ATOM 1530 C CA . SER A 1 196 ? -4.290 -3.035 18.189 1.00 90.75 196 SER A CA 1
ATOM 1531 C C . SER A 1 196 ? -4.033 -3.108 19.700 1.00 90.75 196 SER A C 1
ATOM 1533 O O . SER A 1 196 ? -3.036 -2.579 20.184 1.00 90.75 196 SER A O 1
ATOM 1535 N N . LYS A 1 197 ? -4.870 -3.845 20.444 1.00 91.81 197 LYS A N 1
ATOM 1536 C CA . LYS A 1 197 ? -4.711 -4.072 21.893 1.00 91.81 197 LYS A CA 1
ATOM 1537 C C . LYS A 1 197 ? -3.415 -4.798 22.284 1.00 91.81 197 LYS A C 1
ATOM 1539 O O . LYS A 1 197 ? -3.004 -4.722 23.439 1.00 91.81 197 LYS A O 1
ATOM 1544 N N . ASP A 1 198 ? -2.778 -5.497 21.343 1.00 93.75 198 ASP A N 1
ATOM 1545 C CA . ASP A 1 198 ? -1.539 -6.243 21.579 1.00 93.75 198 ASP A CA 1
ATOM 1546 C C . ASP A 1 198 ? -0.284 -5.407 21.261 1.00 93.75 198 ASP A C 1
ATOM 1548 O O . ASP A 1 198 ? 0.838 -5.868 21.490 1.00 93.75 198 ASP A O 1
ATOM 1552 N N . ALA A 1 199 ? -0.444 -4.166 20.779 1.00 92.38 199 ALA A N 1
ATOM 1553 C CA . ALA A 1 199 ? 0.657 -3.298 20.356 1.00 92.38 199 ALA A CA 1
ATOM 1554 C C . ALA A 1 199 ? 1.715 -3.087 21.454 1.00 92.38 199 ALA A C 1
ATOM 1556 O O . ALA A 1 199 ? 2.906 -3.264 21.195 1.00 92.38 199 ALA A O 1
ATOM 1557 N N . ASP A 1 200 ? 1.299 -2.809 22.694 1.00 93.88 200 ASP A N 1
ATOM 1558 C CA . ASP A 1 200 ? 2.218 -2.606 23.824 1.00 93.88 200 ASP A CA 1
ATOM 1559 C C . ASP A 1 200 ? 3.051 -3.858 24.132 1.00 93.88 200 ASP A C 1
ATOM 1561 O O . ASP A 1 200 ? 4.232 -3.780 24.484 1.00 93.88 200 ASP A O 1
ATOM 1565 N N . GLN A 1 201 ? 2.439 -5.039 24.019 1.00 95.19 201 GLN A N 1
ATOM 1566 C CA . GLN A 1 201 ? 3.120 -6.309 24.268 1.00 95.19 201 GLN A CA 1
ATOM 1567 C C . GLN A 1 201 ? 4.114 -6.617 23.149 1.00 95.19 201 GLN A C 1
ATOM 1569 O O . GLN A 1 201 ? 5.248 -7.013 23.427 1.00 95.19 201 GLN A O 1
ATOM 1574 N N . LEU A 1 202 ? 3.722 -6.376 21.897 1.00 92.88 202 LEU A N 1
ATOM 1575 C CA . LEU A 1 202 ? 4.594 -6.526 20.736 1.00 92.88 202 LEU A CA 1
ATOM 1576 C C . LEU A 1 202 ? 5.778 -5.566 20.802 1.00 92.88 202 LEU A C 1
ATOM 1578 O O . LEU A 1 202 ? 6.907 -5.991 20.574 1.00 92.88 202 LEU A O 1
ATOM 1582 N N . GLN A 1 203 ? 5.557 -4.306 21.180 1.00 91.31 203 GLN A N 1
ATOM 1583 C CA . GLN A 1 203 ? 6.632 -3.328 21.322 1.00 91.31 203 GLN A CA 1
ATOM 1584 C C . GLN A 1 203 ? 7.640 -3.759 22.392 1.00 91.31 203 GLN A C 1
ATOM 1586 O O . GLN A 1 203 ? 8.845 -3.725 22.143 1.00 91.31 203 GLN A O 1
ATOM 1591 N N . LYS A 1 204 ? 7.170 -4.240 23.551 1.00 92.50 204 LYS A N 1
ATOM 1592 C CA . LYS A 1 204 ? 8.040 -4.793 24.605 1.00 92.50 204 LYS A CA 1
ATOM 1593 C C . LYS A 1 204 ? 8.810 -6.019 24.121 1.00 92.50 204 LYS A C 1
ATOM 1595 O O . LYS A 1 204 ? 10.013 -6.118 24.351 1.00 92.50 204 LYS A O 1
ATOM 1600 N N . TYR A 1 205 ? 8.134 -6.944 23.441 1.00 92.56 205 TYR A N 1
ATOM 1601 C CA . TYR A 1 205 ? 8.748 -8.166 22.927 1.00 92.56 205 TYR A CA 1
ATOM 1602 C C . TYR A 1 205 ? 9.826 -7.868 21.877 1.00 92.56 205 TYR A C 1
ATOM 1604 O O . TYR A 1 205 ? 10.955 -8.349 21.992 1.00 92.56 205 TYR A O 1
ATOM 1612 N N . VAL A 1 206 ? 9.499 -7.042 20.881 1.00 88.94 206 VAL A N 1
ATOM 1613 C CA . VAL A 1 206 ? 10.427 -6.628 19.823 1.00 88.94 206 VAL A CA 1
ATOM 1614 C C . VAL A 1 206 ? 11.574 -5.822 20.420 1.00 88.94 206 VAL A C 1
ATOM 1616 O O . VAL A 1 206 ? 12.722 -6.129 20.128 1.00 88.94 206 VAL A O 1
ATOM 1619 N N . GLY A 1 207 ? 11.303 -4.870 21.317 1.00 87.00 207 GLY A N 1
ATOM 1620 C CA . GLY A 1 207 ? 12.336 -4.080 21.992 1.00 87.00 207 GLY A CA 1
ATOM 1621 C C . GLY A 1 207 ? 13.307 -4.927 22.822 1.00 87.00 207 GLY A C 1
ATOM 1622 O O . GLY A 1 207 ? 14.506 -4.669 22.825 1.00 87.00 207 GLY A O 1
ATOM 1623 N N . ALA A 1 208 ? 12.832 -5.995 23.468 1.00 88.50 208 ALA A N 1
ATOM 1624 C CA . ALA A 1 208 ? 13.698 -6.911 24.212 1.00 88.50 208 ALA A CA 1
ATOM 1625 C C . ALA A 1 208 ? 14.598 -7.776 23.306 1.00 88.50 208 ALA A C 1
ATOM 1627 O O . ALA A 1 208 ? 15.667 -8.220 23.730 1.00 88.50 208 ALA A O 1
ATOM 1628 N N . LYS A 1 209 ? 14.167 -8.053 22.069 1.00 82.62 209 LYS A N 1
ATOM 1629 C CA . LYS A 1 209 ? 14.890 -8.895 21.096 1.00 82.62 209 LYS A CA 1
ATOM 1630 C C . LYS A 1 209 ? 15.815 -8.082 20.197 1.00 82.62 209 LYS A C 1
ATOM 1632 O O . LYS A 1 209 ? 16.939 -8.496 19.920 1.00 82.62 209 LYS A O 1
ATOM 1637 N N . CYS A 1 210 ? 15.352 -6.921 19.763 1.00 71.81 210 CYS A N 1
ATOM 1638 C CA . CYS A 1 210 ? 16.111 -5.946 19.011 1.00 71.81 210 CYS A CA 1
ATOM 1639 C C . CYS A 1 210 ? 16.855 -5.070 20.017 1.00 71.81 210 CYS A C 1
ATOM 1641 O O . CYS A 1 210 ? 16.321 -4.060 20.465 1.00 71.81 210 CYS A O 1
ATOM 1643 N N . LYS A 1 211 ? 18.092 -5.435 20.377 1.00 52.59 211 LYS A N 1
ATOM 1644 C CA . LYS A 1 211 ? 19.005 -4.508 21.063 1.00 52.59 211 LYS A CA 1
ATOM 1645 C C . LYS A 1 211 ? 19.276 -3.313 20.142 1.00 52.59 211 LYS A C 1
ATOM 1647 O O . LYS A 1 211 ? 20.254 -3.306 19.403 1.00 52.59 211 LYS A O 1
ATOM 1652 N N . SER A 1 212 ? 18.381 -2.333 20.141 1.00 46.19 212 SER A N 1
ATOM 1653 C CA . SER A 1 212 ? 18.600 -1.059 19.475 1.00 46.19 212 SER A CA 1
ATOM 1654 C C . SER A 1 212 ? 19.508 -0.207 20.366 1.00 46.19 212 SER A C 1
ATOM 1656 O O . SER A 1 212 ? 19.196 -0.047 21.546 1.00 46.19 212 SER A O 1
ATOM 1658 N N . PRO A 1 213 ? 20.587 0.389 19.831 1.00 45.94 213 PRO A N 1
ATOM 1659 C CA . PRO A 1 213 ? 21.345 1.440 20.515 1.00 45.94 213 PRO A CA 1
ATOM 1660 C C . PRO A 1 213 ? 20.513 2.696 20.830 1.00 45.94 213 PRO A C 1
ATOM 1662 O O . PRO A 1 213 ? 21.001 3.580 21.519 1.00 45.94 213 PRO A O 1
ATOM 1665 N N . TRP A 1 214 ? 19.284 2.792 20.311 1.00 45.38 214 TRP A N 1
ATOM 1666 C CA . TRP A 1 214 ? 18.475 4.015 20.269 1.00 45.38 214 TRP A CA 1
ATOM 1667 C C . TRP A 1 214 ? 17.246 3.986 21.192 1.00 45.38 214 TRP A C 1
ATOM 1669 O O . TRP A 1 214 ? 16.295 4.722 20.964 1.00 45.38 214 TRP A O 1
ATOM 1679 N N . LEU A 1 215 ? 17.231 3.096 22.189 1.00 41.22 215 LEU A N 1
ATOM 1680 C CA . LEU A 1 215 ? 16.200 3.046 23.241 1.00 41.22 215 LEU A CA 1
ATOM 1681 C C . LEU A 1 215 ? 16.757 3.377 24.636 1.00 41.22 215 LEU A C 1
ATOM 1683 O O . LEU A 1 215 ? 16.120 3.063 25.638 1.00 41.22 215 LEU A O 1
ATOM 1687 N N . ASN A 1 216 ? 17.926 4.015 24.699 1.00 32.44 216 ASN A N 1
ATOM 1688 C CA . ASN A 1 216 ? 18.332 4.750 25.888 1.00 32.44 216 ASN A CA 1
ATOM 1689 C C . ASN A 1 216 ? 18.169 6.245 25.596 1.00 32.44 216 ASN A C 1
ATOM 1691 O O . ASN A 1 216 ? 18.760 6.736 24.633 1.00 32.44 216 ASN A O 1
ATOM 1695 N N . ASP A 1 217 ? 17.389 6.876 26.474 1.00 31.98 217 ASP A N 1
ATOM 1696 C CA . ASP A 1 217 ? 17.054 8.301 26.631 1.00 31.98 217 ASP A CA 1
ATOM 1697 C C . ASP A 1 217 ? 15.723 8.757 26.007 1.00 31.98 217 ASP A C 1
ATOM 1699 O O . ASP A 1 217 ? 15.634 8.980 24.779 1.00 31.98 217 ASP A O 1
#

Sequence (217 aa):
VSQQCSLGDFDLLWDQGIPFVVRDQTPGLRCDWSPTGLADVLGSDWCKVADCEDENYSKTALVDEFLLGLDEKNDRVLKLKVGISICNSSLILTAFRFVKDYPTDQRFKSKSFILARDFQLALPVPAYSSEDGPLNIANFFPINYSNTPDLGPKMYAAMASKFGNEGHGSTRLHIDISDAVNIMARGEALWHVFLSKDADQLQKYVGAKCKSPWLND

Foldseek 3Di:
DQDAQDPVNCVVCVVVQDDDDRPPQPPAQDDPPALV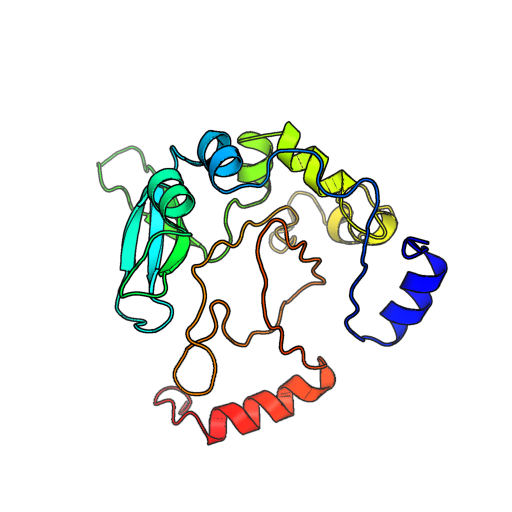SCCVQQQQFKWKK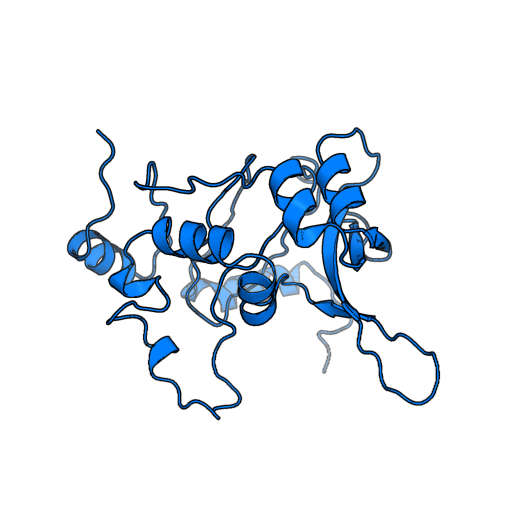AFLQDRPDIDIDGSSVCSVCQPPDDPTWIWTWGWDFDDDPDDPDGDTDTHNWPDQAVVVCVSDVPNQVSVQRNDGPNLCQHCVRVNPCLVVDDPPDPPRDSDGDTDIGIHDFDDDPNTGDSDDDDDDPDDDDDDCPDDDDDDDDDRPVCVVVVCVVCCVVPVDPPPDD

InterPro domains:
  IPR003347 JmjC domain [PS51184] (114-217)
  IPR045109 Lysine-specific demethylase LSDs-like [PTHR12549] (100-185)

Radius of gyration: 19.22 Å; chains: 1; bounding box: 47×48×46 Å

pLDDT: mean 81.89, std 15.75, range [31.98, 95.19]

Organism: Pleurotus ostreatus (strain PC15) (NCBI:txid1137138)

Secondary structure (DSSP, 8-state):
------HHHHHHHHTTT------S-SS---S--SHHHHHHHHTTSEEEEEESS-TT-EEEEEHHHHHHTTTS--SS-EEEEEEEEE--TTS---EEEE-SSBS-HHHHHHH-HHHHHHHHHH-SSHHHHSTT-TT-GGGGS-TT-TT----SPPB--BPPPPPSTT---SS-S---SS-------SS--------GGGHHHHHHHHHHHS--TT---